Protein AF-A0A429QPZ4-F1 (afdb_monomer_lite)

Foldseek 3Di:
DDDDDPDPDQDDFDKDFPPVVQVVVCVVVVNDRDTDIDGPPQEQAEEEEEEELAPLSVLCPVVSVVVQVVVVVVVRYNYYAYWYWDQDPVRFIWIDRDSDDDPPTHGLCVLQDQSQRYAYEYEDLLADPCLLQLNVLLSQLSNVVRYAYAYANAADLLCLCVHSFRWFKFWWAFDPPPSRAIDTDGPDDDDPPDDDDAHKHFYHYSDPVRVVVVVCRSVVVDDTIDITITGGGHNCGHRHDDDDPPVVDDLVVLLVVLVVDADPLLNVLVVQCVPDDPDPVGSVVCCCPVPVVDDSNSVSSNVSSPNDDDPPDDDDPPPVVVVVVPPDDDDDD

pLDDT: mean 82.79, std 18.35, range [27.78, 98.5]

Structure (mmCIF, N/CA/C/O backbone):
data_AF-A0A429QPZ4-F1
#
_entry.id   AF-A0A429QPZ4-F1
#
loop_
_atom_site.group_PDB
_atom_site.id
_atom_site.type_symbol
_atom_site.label_atom_id
_atom_site.label_alt_id
_atom_site.label_comp_id
_atom_site.label_asym_id
_atom_site.label_entity_id
_atom_site.label_seq_id
_atom_site.pdbx_PDB_ins_code
_atom_site.Cartn_x
_atom_site.Cartn_y
_atom_site.Cartn_z
_atom_site.occupancy
_atom_site.B_iso_or_equiv
_atom_site.auth_seq_id
_atom_site.auth_comp_id
_atom_site.auth_asym_id
_atom_site.auth_atom_id
_atom_site.pdbx_PDB_model_num
ATOM 1 N N . MET A 1 1 ? 15.792 -11.791 43.030 1.00 34.09 1 MET A N 1
ATOM 2 C CA . MET A 1 1 ? 15.875 -10.343 42.735 1.00 34.09 1 MET A CA 1
ATOM 3 C C . MET A 1 1 ? 14.837 -10.007 41.670 1.00 34.09 1 MET A C 1
ATOM 5 O O . MET A 1 1 ? 15.053 -10.287 40.499 1.00 34.09 1 MET A O 1
ATOM 9 N N . SER A 1 2 ? 13.661 -9.545 42.098 1.00 29.16 2 SER A N 1
ATOM 10 C CA . SER A 1 2 ? 12.513 -9.263 41.227 1.00 29.16 2 SER A CA 1
ATOM 11 C C . SER A 1 2 ? 12.617 -7.824 40.719 1.00 29.16 2 SER A C 1
ATOM 13 O O . SER A 1 2 ? 12.544 -6.896 41.520 1.00 29.16 2 SER A O 1
ATOM 15 N N . MET A 1 3 ? 12.847 -7.624 39.417 1.00 28.67 3 MET A N 1
ATOM 16 C CA . MET A 1 3 ? 12.811 -6.289 38.814 1.00 28.67 3 MET A CA 1
ATOM 17 C C . MET A 1 3 ? 11.396 -5.971 38.338 1.00 28.67 3 MET A C 1
ATOM 19 O O . MET A 1 3 ? 10.887 -6.540 37.372 1.00 28.67 3 MET A O 1
ATOM 23 N N . ILE A 1 4 ? 10.785 -5.035 39.058 1.00 33.03 4 ILE A N 1
ATOM 24 C CA . ILE A 1 4 ? 9.514 -4.382 38.765 1.00 33.03 4 ILE A CA 1
ATOM 25 C C . ILE A 1 4 ? 9.639 -3.687 37.402 1.00 33.03 4 ILE A C 1
ATOM 27 O O . ILE A 1 4 ? 10.390 -2.726 37.244 1.00 33.03 4 ILE A O 1
ATOM 31 N N . ARG A 1 5 ? 8.908 -4.179 36.395 1.00 32.62 5 ARG A N 1
ATOM 32 C CA . ARG A 1 5 ? 8.728 -3.464 35.127 1.00 32.62 5 ARG A CA 1
ATOM 33 C C . ARG A 1 5 ? 7.817 -2.271 35.387 1.00 32.62 5 ARG A C 1
ATOM 35 O O . ARG A 1 5 ? 6.634 -2.454 35.664 1.00 32.62 5 ARG A O 1
ATOM 42 N N . GLY A 1 6 ? 8.361 -1.063 35.272 1.00 27.78 6 GLY A N 1
ATOM 43 C CA . GLY A 1 6 ? 7.565 0.156 35.196 1.00 27.78 6 GLY A CA 1
ATOM 44 C C . GLY A 1 6 ? 6.623 0.075 33.996 1.00 27.78 6 GLY A C 1
ATOM 45 O O . GLY A 1 6 ? 7.059 0.116 32.847 1.00 27.78 6 GLY A O 1
ATOM 46 N N . SER A 1 7 ? 5.330 -0.086 34.268 1.00 33.97 7 SER A N 1
ATOM 47 C CA . SER A 1 7 ? 4.271 0.140 33.291 1.00 33.97 7 SER A CA 1
ATOM 48 C C . SER A 1 7 ? 4.339 1.605 32.873 1.00 33.97 7 SER A C 1
ATOM 50 O O . SER A 1 7 ? 4.147 2.482 33.712 1.00 33.97 7 SER A O 1
ATOM 52 N N . ALA A 1 8 ? 4.611 1.883 31.597 1.00 34.59 8 ALA A N 1
ATOM 53 C CA . ALA A 1 8 ? 4.440 3.224 31.051 1.00 34.59 8 ALA A CA 1
ATOM 54 C C . ALA A 1 8 ? 2.973 3.630 31.262 1.00 34.59 8 ALA A C 1
ATOM 56 O O . ALA A 1 8 ? 2.070 3.030 30.678 1.00 34.59 8 ALA A O 1
ATOM 57 N N . ALA A 1 9 ? 2.735 4.576 32.170 1.00 37.19 9 ALA A N 1
ATOM 58 C CA . ALA A 1 9 ? 1.402 5.065 32.478 1.00 37.19 9 ALA A CA 1
ATOM 59 C C . ALA A 1 9 ? 0.766 5.624 31.197 1.00 37.19 9 ALA A C 1
ATOM 61 O O . ALA A 1 9 ? 1.359 6.457 30.510 1.00 37.19 9 ALA A O 1
ATOM 62 N N . ALA A 1 10 ? -0.425 5.132 30.856 1.00 44.78 10 ALA A N 1
ATOM 63 C CA . ALA A 1 10 ? -1.206 5.669 29.754 1.00 44.78 10 ALA A CA 1
ATOM 64 C C . ALA A 1 10 ? -1.447 7.167 29.998 1.00 44.78 10 ALA A C 1
ATOM 66 O O . ALA A 1 10 ? -1.843 7.559 31.096 1.00 44.78 10 ALA A O 1
ATOM 67 N N . ALA A 1 11 ? -1.199 8.005 28.989 1.00 49.16 11 ALA A N 1
ATOM 68 C CA . ALA A 1 11 ? -1.527 9.424 29.074 1.00 49.16 11 ALA A CA 1
ATOM 69 C C . ALA A 1 11 ? -3.026 9.586 29.412 1.00 49.16 11 ALA A C 1
ATOM 71 O O . ALA A 1 11 ? -3.843 8.859 28.835 1.00 49.16 11 ALA A O 1
ATOM 72 N N . PRO A 1 12 ? -3.404 10.503 30.322 1.00 50.41 12 PRO A N 1
ATOM 73 C CA . PRO A 1 12 ? -4.792 10.661 30.740 1.00 50.41 12 PRO A CA 1
ATOM 74 C C . PRO A 1 12 ? -5.682 10.990 29.534 1.00 50.41 12 PRO A C 1
ATOM 76 O O . PRO A 1 12 ? -5.323 11.805 28.680 1.00 50.41 12 PRO A O 1
ATOM 79 N N . ALA A 1 13 ? -6.835 10.322 29.448 1.00 60.03 13 ALA A N 1
ATOM 80 C CA . ALA A 1 13 ? -7.822 10.580 28.404 1.00 60.03 13 ALA A CA 1
ATOM 81 C C . ALA A 1 13 ? -8.275 12.045 28.483 1.00 60.03 13 ALA A C 1
ATOM 83 O O . ALA A 1 13 ? -8.549 12.559 29.570 1.00 60.03 13 ALA A O 1
ATOM 84 N N . ARG A 1 14 ? -8.346 12.730 27.336 1.00 59.53 14 ARG A N 1
ATOM 85 C CA . ARG A 1 14 ? -8.809 14.123 27.293 1.00 59.53 14 ARG A CA 1
ATOM 86 C C . ARG A 1 14 ? -10.277 14.138 27.707 1.00 59.53 14 ARG A C 1
ATOM 88 O O . ARG A 1 14 ? -11.093 13.498 27.059 1.00 59.53 14 ARG A O 1
ATOM 95 N N . MET A 1 15 ? -10.610 14.845 28.778 1.00 73.94 15 MET A N 1
ATOM 96 C CA . MET A 1 15 ? -11.983 14.958 29.261 1.00 73.94 15 MET A CA 1
ATOM 97 C C . MET A 1 15 ? -12.685 16.110 28.530 1.00 73.94 15 MET A C 1
ATOM 99 O O . MET A 1 15 ? -12.157 17.219 28.469 1.00 73.94 15 MET A O 1
ATOM 103 N N . VAL A 1 16 ? -13.854 15.847 27.949 1.00 79.06 16 VAL A N 1
ATOM 104 C CA . VAL A 1 16 ? -14.750 16.852 27.351 1.00 79.06 16 VAL A CA 1
ATOM 105 C C . VAL A 1 16 ? -16.048 16.903 28.136 1.00 79.06 16 VAL A C 1
ATOM 107 O O . VAL A 1 16 ? -16.472 15.900 28.709 1.00 79.06 16 VAL A O 1
ATOM 110 N N . LEU A 1 17 ? -16.671 18.078 28.165 1.00 83.56 17 LEU A N 1
ATOM 111 C CA . LEU A 1 17 ? -17.962 18.270 28.808 1.00 83.56 17 LEU A CA 1
ATOM 112 C C . LEU A 1 17 ? -19.014 17.399 28.102 1.00 83.56 17 LEU A C 1
ATOM 114 O O . LEU A 1 17 ? -19.170 17.443 26.881 1.00 83.56 17 LEU A O 1
ATOM 118 N N . ASP A 1 18 ? -19.705 16.565 28.864 1.00 81.31 18 ASP A N 1
ATOM 119 C CA . ASP A 1 18 ? -20.921 15.899 28.424 1.00 81.31 18 ASP A CA 1
ATOM 120 C C . ASP A 1 18 ? -22.069 16.884 28.627 1.00 81.31 18 ASP A C 1
ATOM 122 O O . ASP A 1 18 ? -22.588 17.017 29.731 1.00 81.31 18 ASP A O 1
ATOM 126 N N . GLU A 1 19 ? -22.406 17.641 27.585 1.00 82.62 19 GLU A N 1
ATOM 127 C CA . GLU A 1 19 ? -23.422 18.698 27.654 1.00 82.62 19 GLU A CA 1
ATOM 128 C C . GLU A 1 19 ? -24.782 18.167 28.123 1.00 82.62 19 GLU A C 1
ATOM 130 O O . GLU A 1 19 ? -25.436 18.812 28.939 1.00 82.62 19 GLU A O 1
ATOM 135 N N . ALA A 1 20 ? -25.176 16.969 27.678 1.00 83.00 20 ALA A N 1
ATOM 136 C CA . ALA A 1 20 ? -26.445 16.357 28.058 1.00 83.00 20 ALA A CA 1
ATOM 137 C C . ALA A 1 20 ? -26.440 15.940 29.536 1.00 83.00 20 ALA A C 1
ATOM 139 O O . ALA A 1 20 ? -27.334 16.328 30.289 1.00 83.00 20 ALA A O 1
ATOM 140 N N . ALA A 1 21 ? -25.401 15.225 29.978 1.00 84.81 21 ALA A N 1
ATOM 141 C CA . ALA A 1 21 ? -25.288 14.824 31.380 1.00 84.81 21 ALA A CA 1
ATOM 142 C C . ALA A 1 21 ? -25.065 16.027 32.317 1.00 84.81 21 ALA A C 1
ATOM 144 O O . ALA A 1 21 ? -25.547 16.026 33.447 1.00 84.81 21 ALA A O 1
ATOM 145 N N . THR A 1 22 ? -24.380 17.071 31.841 1.00 85.25 22 THR A N 1
ATOM 146 C CA . THR A 1 22 ? -24.198 18.353 32.540 1.00 85.25 22 THR A CA 1
ATOM 147 C C . THR A 1 22 ? -25.527 19.075 32.708 1.00 85.25 22 THR A C 1
ATOM 149 O O . THR A 1 22 ? -25.839 19.518 33.812 1.00 85.25 22 THR A O 1
ATOM 152 N N . ALA A 1 23 ? -26.335 19.167 31.647 1.00 86.06 23 ALA A N 1
ATOM 153 C CA . ALA A 1 23 ? -27.663 19.769 31.711 1.00 86.06 23 ALA A CA 1
ATOM 154 C C . ALA A 1 23 ? -28.562 19.018 32.705 1.00 86.06 23 ALA A C 1
ATOM 156 O O . ALA A 1 23 ? -29.203 19.636 33.552 1.00 86.06 23 ALA A O 1
ATOM 157 N N . GLU A 1 24 ? -28.543 17.686 32.671 1.00 87.12 24 GLU A N 1
ATOM 158 C CA . GLU A 1 24 ? -29.362 16.848 33.548 1.00 87.12 24 GLU A CA 1
ATOM 159 C C . GLU A 1 24 ? -28.893 16.855 35.015 1.00 87.12 24 GLU A C 1
ATOM 161 O O . GLU A 1 24 ? -29.710 16.821 35.939 1.00 87.12 24 GLU A O 1
ATOM 166 N N . ALA A 1 25 ? -27.582 16.912 35.264 1.00 86.00 25 ALA A N 1
ATOM 167 C CA . ALA A 1 25 ? -27.035 17.075 36.610 1.00 86.00 25 ALA A CA 1
ATOM 168 C C . ALA A 1 25 ? -27.346 18.470 37.175 1.00 86.00 25 ALA A C 1
ATOM 170 O O . ALA A 1 25 ? -27.750 18.587 38.331 1.00 86.00 25 ALA A O 1
ATOM 171 N N . SER A 1 26 ? -27.231 19.509 36.346 1.00 87.69 26 SER A N 1
ATOM 172 C CA . SER A 1 26 ? -27.509 20.894 36.747 1.00 87.69 26 SER A CA 1
ATOM 173 C C . SER A 1 26 ? -29.000 21.132 37.013 1.00 87.69 26 SER A C 1
ATOM 175 O O . SER A 1 26 ? -29.359 21.800 37.981 1.00 87.69 26 SER A O 1
ATOM 177 N N . ALA A 1 27 ? -29.883 20.525 36.210 1.00 85.81 27 ALA A N 1
ATOM 178 C CA . ALA A 1 27 ? -31.331 20.578 36.419 1.00 85.81 27 ALA A CA 1
ATOM 179 C C . ALA A 1 27 ? -31.750 19.929 37.749 1.00 85.81 27 ALA A C 1
ATOM 181 O O . ALA A 1 27 ? -32.608 20.454 38.456 1.00 85.81 27 ALA A O 1
ATOM 182 N N . ARG A 1 28 ? -31.109 18.815 38.129 1.00 87.50 28 ARG A N 1
ATOM 183 C CA . ARG A 1 28 ? -31.354 18.136 39.414 1.00 87.50 28 ARG A CA 1
ATOM 184 C C . ARG A 1 28 ? -30.781 18.881 40.617 1.00 87.50 28 ARG A C 1
ATOM 186 O O . ARG A 1 28 ? -31.259 18.686 41.729 1.00 87.50 28 ARG A O 1
ATOM 193 N N . ALA A 1 29 ? -29.790 19.737 40.403 1.00 83.31 29 ALA A N 1
ATOM 194 C CA . ALA A 1 29 ? -29.119 20.494 41.453 1.00 83.31 29 ALA A CA 1
ATOM 195 C C . ALA A 1 29 ? -29.735 21.882 41.704 1.00 83.31 29 ALA A C 1
ATOM 197 O O . ALA A 1 29 ? -29.045 22.775 42.193 1.00 83.31 29 ALA A O 1
ATOM 198 N N . LEU A 1 30 ? -31.021 22.069 41.368 1.00 81.56 30 LEU A N 1
ATOM 199 C CA . LEU A 1 30 ? -31.804 23.275 41.679 1.00 81.56 30 LEU A CA 1
ATOM 200 C C . LEU A 1 30 ? -31.132 24.585 41.209 1.00 81.56 30 LEU A C 1
ATOM 202 O O . LEU A 1 30 ? -31.203 25.606 41.886 1.00 81.56 30 LEU A O 1
ATOM 206 N N . GLY A 1 31 ? -30.481 24.557 40.039 1.00 73.88 31 GLY A N 1
ATOM 207 C CA . GLY A 1 31 ? -29.878 25.740 39.409 1.00 73.88 31 GLY A CA 1
ATOM 208 C C . GLY A 1 31 ? -28.362 25.887 39.582 1.00 73.88 31 GLY A C 1
ATOM 209 O O . GLY A 1 31 ? -27.788 26.840 39.059 1.00 73.88 31 GLY A O 1
ATOM 210 N N . LEU A 1 32 ? -27.687 24.949 40.256 1.00 83.81 32 LEU A N 1
ATOM 211 C CA . LEU A 1 32 ? -26.222 24.892 40.284 1.00 83.81 32 LEU A CA 1
ATOM 212 C C . LEU A 1 32 ? -25.680 24.236 39.004 1.00 83.81 32 LEU A C 1
ATOM 214 O O . LEU A 1 32 ? -26.087 23.133 38.647 1.00 83.81 32 LEU A O 1
ATOM 218 N N . ALA A 1 33 ? -24.734 24.892 38.325 1.00 83.62 33 ALA A N 1
ATOM 219 C CA . ALA A 1 33 ? -24.073 24.333 37.146 1.00 83.62 33 ALA A CA 1
ATOM 220 C C . ALA A 1 33 ? -23.080 23.232 37.558 1.00 83.62 33 ALA A C 1
ATOM 222 O O . ALA A 1 33 ? -22.012 23.523 38.100 1.00 83.62 33 ALA A O 1
ATOM 223 N N . ILE A 1 34 ? -23.427 21.968 37.294 1.00 87.25 34 ILE A N 1
ATOM 224 C CA . ILE A 1 34 ? -22.587 20.802 37.596 1.00 87.25 34 ILE A CA 1
ATOM 225 C C . ILE A 1 34 ? -22.014 20.241 36.291 1.00 87.25 34 ILE A C 1
ATOM 227 O O . ILE A 1 34 ? -22.705 19.493 35.595 1.00 87.25 34 ILE A O 1
ATOM 231 N N . PRO A 1 35 ? -20.755 20.567 35.946 1.00 82.06 35 PRO A N 1
ATOM 232 C CA . PRO A 1 35 ? -20.126 20.042 34.747 1.00 82.06 35 PRO A CA 1
ATOM 233 C C . PRO A 1 35 ? -19.836 18.546 34.903 1.00 82.06 35 PRO A C 1
ATOM 235 O O . PRO A 1 35 ? -19.070 18.126 35.772 1.00 82.06 35 PRO A O 1
ATOM 238 N N . VAL A 1 36 ? -20.429 17.738 34.029 1.00 88.81 36 VAL A N 1
ATOM 239 C CA . VAL A 1 36 ? -20.145 16.307 33.911 1.00 88.81 36 VAL A CA 1
ATOM 240 C C . VAL A 1 36 ? -19.189 16.117 32.747 1.00 88.81 36 VAL A C 1
ATOM 242 O O . VAL A 1 36 ? -19.477 16.519 31.623 1.00 88.81 36 VAL A O 1
ATOM 245 N N . PHE A 1 37 ? -18.040 15.501 33.000 1.00 82.19 37 PHE A N 1
ATOM 246 C CA . PHE A 1 37 ? -17.040 15.249 31.971 1.00 82.19 37 PHE A CA 1
ATOM 247 C C . PHE A 1 37 ? -17.036 13.783 31.548 1.00 82.19 37 PHE A C 1
ATOM 249 O O . PHE A 1 37 ? -17.133 12.877 32.376 1.00 82.19 37 PHE A O 1
ATOM 256 N N . ARG A 1 38 ? -16.824 13.548 30.255 1.00 72.38 38 ARG A N 1
ATOM 257 C CA . ARG A 1 38 ? -16.605 12.222 29.677 1.00 72.38 38 ARG A CA 1
ATOM 258 C C . ARG A 1 38 ? -15.290 12.189 28.895 1.00 72.38 38 ARG A C 1
ATOM 260 O O . ARG A 1 38 ? -14.884 13.212 28.344 1.00 72.38 38 ARG A O 1
ATOM 267 N N . PRO A 1 39 ? -14.625 11.029 28.790 1.00 62.00 39 PRO A N 1
ATOM 268 C CA . PRO A 1 39 ? -13.455 10.897 27.932 1.00 62.00 39 PRO A CA 1
ATOM 269 C C . PRO A 1 39 ? -13.831 11.174 26.467 1.00 62.00 39 PRO A C 1
ATOM 271 O O . PRO A 1 39 ? -14.775 10.580 25.934 1.00 62.00 39 PRO A O 1
ATOM 274 N N . ASP A 1 40 ? -13.085 12.064 25.813 1.00 63.88 40 ASP A N 1
ATOM 275 C CA . ASP A 1 40 ? -13.231 12.419 24.403 1.00 63.88 40 ASP A CA 1
ATOM 276 C C . ASP A 1 40 ? -12.754 11.267 23.521 1.00 63.88 40 ASP A C 1
ATOM 278 O O . ASP A 1 40 ? -11.645 11.248 22.992 1.00 63.88 40 ASP A O 1
ATOM 282 N N . ARG A 1 41 ? -13.617 10.269 23.349 1.00 54.28 41 ARG A N 1
ATOM 283 C CA . ARG A 1 41 ? -13.342 9.127 22.473 1.00 54.28 41 ARG A CA 1
ATOM 284 C C . ARG A 1 41 ? -13.349 9.496 20.985 1.00 54.28 41 ARG A C 1
ATOM 286 O O . ARG A 1 41 ? -13.004 8.644 20.170 1.00 54.28 41 ARG A O 1
ATOM 293 N N . ARG A 1 42 ? -13.772 10.711 20.602 1.00 51.06 42 ARG A N 1
ATOM 294 C CA . ARG A 1 42 ? -14.061 11.044 19.196 1.00 51.06 42 ARG A CA 1
ATOM 295 C C . ARG A 1 42 ? -12.829 11.462 18.393 1.00 51.06 42 ARG A C 1
ATOM 297 O O . ARG A 1 42 ? -12.881 11.358 17.173 1.00 51.06 42 ARG A O 1
ATOM 304 N N . ARG A 1 43 ? -11.735 11.904 19.032 1.00 61.03 43 ARG A N 1
ATOM 305 C CA . ARG A 1 43 ? -10.524 12.410 18.343 1.00 61.03 43 ARG A CA 1
ATOM 306 C C . ARG A 1 43 ? -9.219 11.976 19.002 1.00 61.03 43 ARG A C 1
ATOM 308 O O . ARG A 1 43 ? -8.277 12.755 19.137 1.00 61.03 43 ARG A O 1
ATOM 315 N N . GLU A 1 44 ? -9.148 10.725 19.444 1.00 69.06 44 GLU A N 1
ATOM 316 C CA . GLU A 1 44 ? -7.906 10.222 20.034 1.00 69.06 44 GLU A CA 1
ATOM 317 C C . GLU A 1 44 ? -6.917 9.655 19.017 1.00 69.06 44 GLU A C 1
ATOM 319 O O . GLU A 1 44 ? -5.718 9.588 19.310 1.00 69.06 44 GLU A O 1
ATOM 324 N N . ALA A 1 45 ? -7.416 9.243 17.850 1.00 83.12 45 ALA A N 1
ATOM 325 C CA . ALA A 1 45 ? -6.627 8.504 16.887 1.00 83.12 45 ALA A CA 1
ATOM 326 C C . ALA A 1 45 ? -5.776 9.427 16.004 1.00 83.12 45 ALA A C 1
ATOM 328 O O . ALA A 1 45 ? -6.281 10.411 15.466 1.00 83.12 45 ALA A O 1
ATOM 329 N N . THR A 1 46 ? -4.503 9.096 15.819 1.00 91.56 46 THR A N 1
ATOM 330 C CA . THR A 1 46 ? -3.635 9.704 14.799 1.00 91.56 46 THR A CA 1
ATOM 331 C C . THR A 1 46 ? -3.618 8.808 13.562 1.00 91.56 46 THR A C 1
ATOM 333 O O . THR A 1 46 ? -3.364 7.609 13.673 1.00 91.56 46 THR A O 1
ATOM 336 N N . MET A 1 47 ? -3.866 9.374 12.382 1.00 93.88 47 MET A N 1
ATOM 337 C CA . MET A 1 47 ? -3.673 8.677 11.108 1.00 93.88 47 MET A CA 1
ATOM 338 C C . MET A 1 47 ? -2.208 8.804 10.689 1.00 93.88 47 MET A C 1
ATOM 340 O O . MET A 1 47 ? -1.673 9.908 10.645 1.00 93.88 47 MET A O 1
ATOM 344 N N . ARG A 1 48 ? -1.561 7.687 10.355 1.00 95.88 48 ARG A N 1
ATOM 345 C CA . ARG A 1 48 ? -0.213 7.654 9.779 1.00 95.88 48 ARG A CA 1
ATOM 346 C C . ARG A 1 48 ? -0.286 7.109 8.365 1.00 95.88 48 ARG A C 1
ATOM 348 O O . ARG A 1 48 ? -0.502 5.913 8.178 1.00 95.88 48 ARG A O 1
ATOM 355 N N . LEU A 1 49 ? -0.083 7.981 7.389 1.00 97.31 49 LEU A N 1
ATOM 356 C CA . LEU A 1 49 ? 0.090 7.615 5.992 1.00 97.31 49 LEU A CA 1
ATOM 357 C C . LEU A 1 49 ? 1.578 7.361 5.753 1.00 97.31 49 LEU A C 1
ATOM 359 O O . LEU A 1 49 ? 2.395 8.261 5.915 1.00 97.31 49 LEU A O 1
ATOM 363 N N . VAL A 1 50 ? 1.938 6.128 5.408 1.00 97.75 50 VAL A N 1
ATOM 364 C CA . VAL A 1 50 ? 3.331 5.723 5.189 1.00 97.75 50 VAL A CA 1
ATOM 365 C C . VAL A 1 50 ? 3.496 5.281 3.743 1.00 97.75 50 VAL A C 1
ATOM 367 O O . VAL A 1 50 ? 3.072 4.188 3.375 1.00 97.75 50 VAL A O 1
ATOM 370 N N . MET A 1 51 ? 4.104 6.112 2.907 1.00 97.56 51 MET A N 1
ATOM 371 C CA . MET A 1 51 ? 4.332 5.792 1.502 1.00 97.56 51 MET A CA 1
ATOM 372 C C . MET A 1 51 ? 5.659 5.067 1.309 1.00 97.56 51 MET A C 1
ATOM 374 O O . MET A 1 51 ? 6.696 5.512 1.783 1.00 97.56 51 MET A O 1
ATOM 378 N N . ASP A 1 52 ? 5.650 3.960 0.579 1.00 96.19 52 ASP A N 1
ATOM 379 C CA . ASP A 1 52 ? 6.876 3.303 0.130 1.00 96.19 52 ASP A CA 1
ATOM 380 C C . ASP A 1 52 ? 7.706 4.255 -0.758 1.00 96.19 52 ASP A C 1
ATOM 382 O O . ASP A 1 52 ? 7.194 4.842 -1.708 1.00 96.19 52 ASP A O 1
ATOM 386 N N . GLY A 1 53 ? 8.984 4.435 -0.420 1.00 93.25 53 GLY A N 1
ATOM 387 C CA . GLY A 1 53 ? 9.937 5.311 -1.108 1.00 93.25 53 GLY A CA 1
ATOM 388 C C . GLY A 1 53 ? 10.623 4.676 -2.323 1.00 93.25 53 GLY A C 1
ATOM 389 O O . GLY A 1 53 ? 11.617 5.203 -2.827 1.00 93.25 53 GLY A O 1
ATOM 390 N N . SER A 1 54 ? 10.160 3.516 -2.794 1.00 89.81 54 SER A N 1
ATOM 391 C CA . SER A 1 54 ? 10.722 2.868 -3.978 1.00 89.81 54 SER A CA 1
ATOM 392 C C . SER A 1 54 ? 10.438 3.661 -5.269 1.00 89.81 54 SER A C 1
ATOM 394 O O . SER A 1 54 ? 9.442 4.376 -5.368 1.00 89.81 54 SER A O 1
ATOM 396 N N . PRO A 1 55 ? 11.290 3.562 -6.312 1.00 86.00 55 PRO A N 1
ATOM 397 C CA . PRO A 1 55 ? 11.149 4.399 -7.509 1.00 86.00 55 PRO A CA 1
ATOM 398 C C . PRO A 1 55 ? 9.823 4.239 -8.263 1.00 86.00 55 PRO A C 1
ATOM 400 O O . PRO A 1 55 ? 9.355 5.192 -8.883 1.00 86.00 55 PRO A O 1
ATOM 403 N N . SER A 1 56 ? 9.213 3.052 -8.223 1.00 87.62 56 SER A N 1
ATOM 404 C CA . SER A 1 56 ? 7.896 2.806 -8.818 1.00 87.62 56 SER A CA 1
ATOM 405 C C . SER A 1 56 ? 6.784 3.564 -8.101 1.00 87.62 56 SER A C 1
ATOM 407 O O . SER A 1 56 ? 5.748 3.819 -8.706 1.00 87.62 56 SER A O 1
ATOM 409 N N . MET A 1 57 ? 7.011 3.995 -6.859 1.00 93.44 57 MET A N 1
ATOM 410 C CA . MET A 1 57 ? 6.026 4.731 -6.082 1.00 93.44 57 MET A CA 1
ATOM 411 C C . MET A 1 57 ? 5.900 6.195 -6.478 1.00 93.44 57 MET A C 1
ATOM 413 O O . MET A 1 57 ? 4.879 6.819 -6.210 1.00 93.44 57 MET A O 1
ATOM 417 N N . ALA A 1 58 ? 6.879 6.735 -7.201 1.00 90.12 58 ALA A N 1
ATOM 418 C CA . ALA A 1 58 ? 6.872 8.132 -7.604 1.00 90.12 58 ALA A CA 1
ATOM 419 C C . ALA A 1 58 ? 5.666 8.507 -8.488 1.00 90.12 58 ALA A C 1
ATOM 421 O O . ALA A 1 58 ? 5.254 9.664 -8.461 1.00 90.12 58 ALA A O 1
ATOM 422 N N . VAL A 1 59 ? 5.061 7.557 -9.225 1.00 91.94 59 VAL A N 1
ATOM 423 C CA . VAL A 1 59 ? 3.837 7.813 -10.015 1.00 91.94 59 VAL A CA 1
ATOM 424 C C . VAL A 1 59 ? 2.597 8.060 -9.148 1.00 91.94 59 VAL A C 1
ATOM 426 O O . VAL A 1 59 ? 1.653 8.660 -9.649 1.00 91.94 59 VAL A O 1
ATOM 429 N N . TRP A 1 60 ? 2.620 7.663 -7.870 1.00 94.75 60 TRP A N 1
ATOM 430 C CA . TRP A 1 60 ? 1.473 7.659 -6.951 1.00 94.75 60 TRP A CA 1
ATOM 431 C C . TRP A 1 60 ? 1.476 8.801 -5.922 1.00 94.75 60 TRP A C 1
ATOM 433 O O . TRP A 1 60 ? 0.689 8.757 -4.981 1.00 94.75 60 TRP A O 1
ATOM 443 N N . LEU A 1 61 ? 2.358 9.797 -6.067 1.00 92.44 61 LEU A N 1
ATOM 444 C CA . LEU A 1 61 ? 2.448 10.930 -5.132 1.00 92.44 61 LEU A CA 1
ATOM 445 C C . LEU A 1 61 ? 1.129 11.715 -5.058 1.00 92.44 61 LEU A C 1
ATOM 447 O O . LEU A 1 61 ? 0.610 11.910 -3.966 1.00 92.44 61 LEU A O 1
ATOM 451 N N . ASP A 1 62 ? 0.531 12.032 -6.208 1.00 93.00 62 ASP A N 1
ATOM 452 C CA . ASP A 1 62 ? -0.751 12.747 -6.279 1.00 93.00 62 ASP A CA 1
ATOM 453 C C . ASP A 1 62 ? -1.865 11.986 -5.520 1.00 93.00 62 ASP A C 1
ATOM 455 O O . ASP A 1 62 ? -2.654 12.576 -4.788 1.00 93.00 62 ASP A O 1
ATOM 459 N N . MET A 1 63 ? -1.875 10.648 -5.599 1.00 95.06 63 MET A N 1
ATOM 460 C CA . MET A 1 63 ? -2.836 9.805 -4.873 1.00 95.06 63 MET A CA 1
ATOM 461 C C . MET A 1 63 ? -2.605 9.814 -3.354 1.00 95.06 63 MET A C 1
ATOM 463 O O . MET A 1 63 ? -3.569 9.786 -2.588 1.00 95.06 63 MET A O 1
ATOM 467 N N . LEU A 1 64 ? -1.348 9.873 -2.896 1.00 95.81 64 LEU A N 1
ATOM 468 C CA . LEU A 1 64 ? -1.048 10.048 -1.472 1.00 95.81 64 LEU A CA 1
ATOM 469 C C . LEU A 1 64 ? -1.598 11.387 -0.963 1.00 95.81 64 LEU A C 1
ATOM 471 O O . LEU A 1 64 ? -2.212 11.418 0.106 1.00 95.81 64 LEU A O 1
ATOM 475 N N . ASP A 1 65 ? -1.398 12.467 -1.720 1.00 95.56 65 ASP A N 1
ATOM 476 C CA . ASP A 1 65 ? -1.885 13.800 -1.357 1.00 95.56 65 ASP A CA 1
ATOM 477 C C . ASP A 1 65 ? -3.420 13.845 -1.316 1.00 95.56 65 ASP A C 1
ATOM 479 O O . ASP A 1 65 ? -4.007 14.398 -0.381 1.00 95.56 65 ASP A O 1
ATOM 483 N N . GLU A 1 66 ? -4.091 13.181 -2.259 1.00 95.50 66 GLU A N 1
ATOM 484 C CA . GLU A 1 66 ? -5.546 13.014 -2.235 1.00 95.50 66 GLU A CA 1
ATOM 485 C C . GLU A 1 66 ? -6.023 12.224 -1.007 1.00 95.50 66 GLU A C 1
ATOM 487 O O . GLU A 1 66 ? -6.959 12.652 -0.323 1.00 95.50 66 GLU A O 1
ATOM 492 N N . LEU A 1 67 ? -5.373 11.099 -0.680 1.00 95.12 67 LEU A N 1
ATOM 493 C CA . LEU A 1 67 ? -5.692 10.316 0.519 1.00 95.12 67 LEU A CA 1
ATOM 494 C C . LEU A 1 67 ? -5.499 11.134 1.796 1.00 95.12 67 LEU A C 1
ATOM 496 O O . LEU A 1 67 ? -6.343 11.072 2.696 1.00 95.12 67 LEU A O 1
ATOM 500 N N . ARG A 1 68 ? -4.421 11.919 1.867 1.00 95.88 68 ARG A N 1
ATOM 501 C CA . ARG A 1 68 ? -4.161 12.845 2.969 1.00 95.88 68 ARG A CA 1
ATOM 502 C C . ARG A 1 68 ? -5.289 13.862 3.101 1.00 95.88 68 ARG A C 1
ATOM 504 O O . ARG A 1 68 ? -5.886 13.950 4.174 1.00 95.88 68 ARG A O 1
ATOM 511 N N . ALA A 1 69 ? -5.639 14.548 2.015 1.00 95.50 69 ALA A N 1
ATOM 512 C CA . ALA A 1 69 ? -6.707 15.543 2.006 1.00 95.50 69 ALA A CA 1
ATOM 513 C C . ALA A 1 69 ? -8.067 14.936 2.392 1.00 95.50 69 ALA A C 1
ATOM 515 O O . ALA A 1 69 ? -8.863 15.562 3.092 1.00 95.50 69 ALA A O 1
ATOM 516 N N . VAL A 1 70 ? -8.359 13.701 1.967 1.00 93.56 70 VAL A N 1
ATOM 517 C CA . VAL A 1 70 ? -9.556 12.971 2.411 1.00 93.56 70 VAL A CA 1
ATOM 518 C C . VAL A 1 70 ? -9.508 12.708 3.918 1.00 93.56 70 VAL A C 1
ATOM 520 O O . VAL A 1 70 ? -10.483 13.008 4.604 1.00 93.56 70 VAL A O 1
ATOM 523 N N . CYS A 1 71 ? -8.395 12.202 4.453 1.00 92.00 71 CYS A N 1
ATOM 524 C CA . CYS A 1 71 ? -8.259 11.925 5.887 1.00 92.00 71 CYS A CA 1
ATOM 525 C C . CYS A 1 71 ? -8.394 13.187 6.750 1.00 92.00 71 CYS A C 1
ATOM 527 O O . CYS A 1 71 ? -9.053 13.143 7.789 1.00 92.00 71 CYS A O 1
ATOM 529 N N . GLU A 1 72 ? -7.816 14.306 6.310 1.00 93.06 72 GLU A N 1
ATOM 530 C CA . GLU A 1 72 ? -7.928 15.604 6.985 1.00 93.06 72 GLU A CA 1
ATOM 531 C C . GLU A 1 72 ? -9.379 16.114 6.963 1.00 93.06 72 GLU A C 1
ATOM 533 O O . GLU A 1 72 ? -9.924 16.478 8.007 1.00 93.06 72 GLU A O 1
ATOM 538 N N . ARG A 1 73 ? -10.057 16.047 5.805 1.00 91.44 73 ARG A N 1
ATOM 539 C CA . ARG A 1 73 ? -11.461 16.481 5.661 1.00 91.44 73 ARG A CA 1
ATOM 540 C C . ARG A 1 73 ? -12.459 15.637 6.450 1.00 91.44 73 ARG A C 1
ATOM 542 O O . ARG A 1 73 ? -13.500 16.156 6.840 1.00 91.44 73 ARG A O 1
ATOM 549 N N . LEU A 1 74 ? -12.164 14.360 6.707 1.00 86.38 74 LEU A N 1
ATOM 550 C CA . LEU A 1 74 ? -13.026 13.504 7.531 1.00 86.38 74 LEU A CA 1
ATOM 551 C C . LEU A 1 74 ? -13.125 13.990 8.987 1.00 86.38 74 LEU A C 1
ATOM 553 O O . LEU A 1 74 ? -14.089 13.645 9.667 1.00 86.38 74 LEU A O 1
ATOM 557 N N . GLY A 1 75 ? -12.133 14.738 9.495 1.00 81.50 75 GLY A N 1
ATOM 558 C CA . GLY A 1 75 ? -12.136 15.277 10.863 1.00 81.50 75 GLY A CA 1
ATOM 559 C C . GLY A 1 75 ? -12.191 14.220 11.978 1.00 81.50 75 GLY A C 1
ATOM 560 O O . GLY A 1 75 ? -12.470 14.550 13.134 1.00 81.50 75 GLY A O 1
ATOM 561 N N . ALA A 1 76 ? -11.953 12.950 11.630 1.00 83.94 76 ALA A N 1
ATOM 562 C CA . ALA A 1 76 ? -12.031 11.792 12.522 1.00 83.94 76 ALA A CA 1
ATOM 563 C C . ALA A 1 76 ? -10.732 11.550 13.312 1.00 83.94 76 ALA A C 1
ATOM 565 O O . ALA A 1 76 ? -10.726 10.802 14.289 1.00 83.94 76 ALA A O 1
ATOM 566 N N . PHE A 1 77 ? -9.631 12.172 12.890 1.00 88.81 77 PHE A N 1
ATOM 567 C CA . PHE A 1 77 ? -8.306 11.999 13.477 1.00 88.81 77 PHE A CA 1
ATOM 568 C C . PHE A 1 77 ? -7.870 13.272 14.199 1.00 88.81 77 PHE A C 1
ATOM 570 O O . PHE A 1 77 ? -8.203 14.378 13.775 1.00 88.81 77 PHE A O 1
ATOM 577 N N . ARG A 1 78 ? -7.101 13.118 15.284 1.00 88.25 78 ARG A N 1
ATOM 578 C CA . ARG A 1 78 ? -6.430 14.247 15.949 1.00 88.25 78 ARG A CA 1
ATOM 579 C C . ARG A 1 78 ? -5.453 14.931 14.998 1.00 88.25 78 ARG A C 1
ATOM 581 O O . ARG A 1 78 ? -5.317 16.146 15.024 1.00 88.25 78 ARG A O 1
ATOM 588 N N . ASP A 1 79 ? -4.738 14.105 14.245 1.00 91.50 79 ASP A N 1
ATOM 589 C CA . ASP A 1 79 ? -3.620 14.488 13.400 1.00 91.50 79 ASP A CA 1
ATOM 590 C C . ASP A 1 79 ? -3.471 13.470 12.258 1.00 91.50 79 ASP A C 1
ATOM 592 O O . ASP A 1 79 ? -3.778 12.282 12.439 1.00 91.50 79 ASP A O 1
ATOM 596 N N . VAL A 1 80 ? -3.003 13.941 11.101 1.00 94.88 80 VAL A N 1
ATOM 597 C CA . VAL A 1 80 ? -2.718 13.137 9.907 1.00 94.88 80 VAL A CA 1
ATOM 598 C C . VAL A 1 80 ? -1.249 13.334 9.552 1.00 94.88 80 VAL A C 1
ATOM 600 O O . VAL A 1 80 ? -0.842 14.376 9.048 1.00 94.88 80 VAL A O 1
ATOM 603 N N . GLN A 1 81 ? -0.448 12.310 9.818 1.00 95.19 81 GLN A N 1
ATOM 604 C CA . GLN A 1 81 ? 0.997 12.342 9.633 1.00 95.19 81 GLN A CA 1
ATOM 605 C C . GLN A 1 81 ? 1.379 11.598 8.363 1.00 95.19 81 GLN A C 1
ATOM 607 O O . GLN A 1 81 ? 0.961 10.455 8.170 1.00 95.19 81 GLN A O 1
ATOM 612 N N . VAL A 1 82 ? 2.210 12.222 7.533 1.00 96.69 82 VAL A N 1
ATOM 613 C CA . VAL A 1 82 ? 2.744 11.615 6.313 1.00 96.69 82 VAL A CA 1
ATOM 614 C C . VAL A 1 82 ? 4.212 11.273 6.512 1.00 96.69 82 VAL A C 1
ATOM 616 O O . VAL A 1 82 ? 5.000 12.114 6.934 1.00 96.69 82 VAL A O 1
ATOM 619 N N . HIS A 1 83 ? 4.563 10.034 6.188 1.00 96.56 83 HIS A N 1
ATOM 620 C CA . HIS A 1 83 ? 5.916 9.496 6.251 1.00 96.56 83 HIS A CA 1
ATOM 621 C C . HIS A 1 83 ? 6.245 8.776 4.946 1.00 96.56 83 HIS A C 1
ATOM 623 O O . HIS A 1 83 ? 5.367 8.203 4.302 1.00 96.56 83 HIS A O 1
ATOM 629 N N . HIS A 1 84 ? 7.522 8.727 4.595 1.00 96.50 84 HIS A N 1
ATOM 630 C CA . HIS A 1 84 ? 8.045 7.921 3.500 1.00 96.50 84 HIS A CA 1
ATOM 631 C C . HIS A 1 84 ? 8.973 6.836 4.043 1.00 96.50 84 HIS A C 1
ATOM 633 O O . HIS A 1 84 ? 9.870 7.125 4.833 1.00 96.50 84 HIS A O 1
ATOM 639 N N . LEU A 1 85 ? 8.755 5.592 3.621 1.00 96.62 85 LEU A N 1
ATOM 640 C CA . LEU A 1 85 ? 9.517 4.418 4.026 1.00 96.62 85 LEU A CA 1
ATOM 641 C C . LEU A 1 85 ? 10.658 4.154 3.038 1.00 96.62 85 LEU A C 1
ATOM 643 O O . LEU A 1 85 ? 10.432 3.781 1.887 1.00 96.62 85 LEU A O 1
ATOM 647 N N . HIS A 1 86 ? 11.886 4.281 3.519 1.00 95.00 86 HIS A N 1
ATOM 648 C CA . HIS A 1 86 ? 13.121 4.162 2.755 1.00 95.00 86 HIS A CA 1
ATOM 649 C C . HIS A 1 86 ? 13.917 2.928 3.157 1.00 95.00 86 HIS A C 1
ATOM 651 O O . HIS A 1 86 ? 13.893 2.491 4.308 1.00 95.00 86 HIS A O 1
ATOM 657 N N . ARG A 1 87 ? 14.682 2.394 2.203 1.00 93.50 87 ARG A N 1
ATOM 658 C CA . ARG A 1 87 ? 15.737 1.413 2.474 1.00 93.50 87 ARG A CA 1
ATOM 659 C C . ARG A 1 87 ? 17.064 2.139 2.646 1.00 93.50 87 ARG A C 1
ATOM 661 O O . ARG A 1 87 ? 17.544 2.738 1.682 1.00 93.50 87 ARG A O 1
ATOM 668 N N . LEU A 1 88 ? 17.676 2.041 3.821 1.00 90.50 88 LEU A N 1
ATOM 669 C CA . LEU A 1 88 ? 19.032 2.540 4.043 1.00 90.50 88 LEU A CA 1
ATOM 670 C C . LEU A 1 88 ? 20.087 1.637 3.365 1.00 90.50 88 LEU A C 1
ATOM 672 O O . LEU A 1 88 ? 19.774 0.513 2.950 1.00 90.50 88 LEU A O 1
ATOM 676 N N . PRO A 1 89 ? 21.342 2.101 3.194 1.00 88.31 89 PRO A N 1
ATOM 677 C CA . PRO A 1 89 ? 22.399 1.308 2.560 1.00 88.31 89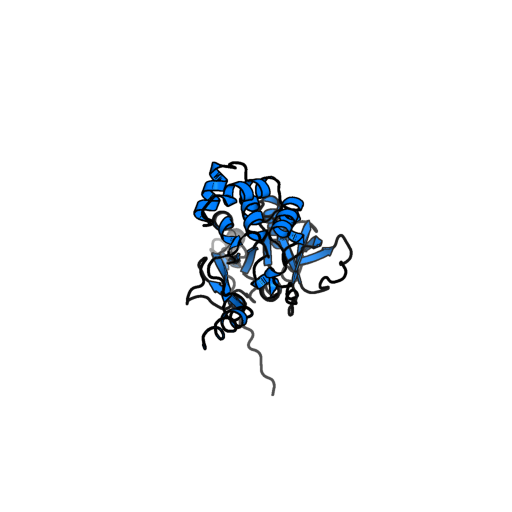 PRO A CA 1
ATOM 678 C C . PRO A 1 89 ? 22.647 -0.051 3.229 1.00 88.31 89 PRO A C 1
ATOM 680 O O . PRO A 1 89 ? 22.881 -1.038 2.532 1.00 88.31 89 PRO A O 1
ATOM 683 N N . ASP A 1 90 ? 22.514 -0.111 4.554 1.00 87.56 90 ASP A N 1
ATOM 684 C CA . ASP A 1 90 ? 22.621 -1.327 5.372 1.00 87.56 90 ASP A CA 1
ATOM 685 C C . ASP A 1 90 ? 21.402 -2.268 5.253 1.00 87.56 90 ASP A C 1
ATOM 687 O O . ASP A 1 90 ? 21.403 -3.361 5.812 1.00 87.56 90 ASP A O 1
ATOM 691 N N . GLY A 1 91 ? 20.375 -1.871 4.493 1.00 86.94 91 GLY A N 1
ATOM 692 C CA . GLY A 1 91 ? 19.136 -2.622 4.292 1.00 86.94 91 GLY A CA 1
ATOM 693 C C . GLY A 1 91 ? 18.052 -2.339 5.327 1.00 86.94 91 GLY A C 1
ATOM 694 O O . GLY A 1 91 ? 16.928 -2.808 5.156 1.00 86.94 91 GLY A O 1
ATOM 695 N N . THR A 1 92 ? 18.341 -1.544 6.356 1.00 91.06 92 THR A N 1
ATOM 696 C CA . THR A 1 92 ? 17.363 -1.261 7.404 1.00 91.06 92 THR A CA 1
ATOM 697 C C . THR A 1 92 ? 16.242 -0.341 6.898 1.00 91.06 92 THR A C 1
ATOM 699 O O . THR A 1 92 ? 16.476 0.547 6.064 1.00 91.06 92 THR A O 1
ATOM 702 N N . PRO A 1 93 ? 14.995 -0.550 7.361 1.00 94.94 93 PRO A N 1
ATOM 703 C CA . PRO A 1 93 ? 13.888 0.331 7.030 1.00 94.94 93 PRO A CA 1
ATOM 704 C C . PRO A 1 93 ? 13.945 1.616 7.866 1.00 94.94 93 PRO A C 1
ATOM 706 O O . PRO A 1 93 ? 13.936 1.576 9.101 1.00 94.94 93 PRO A O 1
ATOM 709 N N . ALA A 1 94 ? 13.921 2.759 7.188 1.00 95.12 94 ALA A N 1
ATOM 710 C CA . ALA A 1 94 ? 13.863 4.077 7.807 1.00 95.12 94 ALA A CA 1
ATOM 711 C C . ALA A 1 94 ? 12.644 4.866 7.329 1.00 95.12 94 ALA A C 1
ATOM 713 O O . ALA A 1 94 ? 12.152 4.656 6.227 1.00 95.12 94 ALA A O 1
ATOM 714 N N . VAL A 1 95 ? 12.158 5.780 8.159 1.00 95.12 95 VAL A N 1
ATOM 715 C CA . VAL A 1 95 ? 11.048 6.681 7.862 1.00 95.12 95 VAL A CA 1
ATOM 716 C C . VAL A 1 95 ? 11.544 8.121 7.845 1.00 95.12 95 VAL A C 1
ATOM 718 O O . VAL A 1 95 ? 12.252 8.545 8.757 1.00 95.12 95 VAL A O 1
ATOM 721 N N . GLY A 1 96 ? 11.186 8.860 6.802 1.00 93.31 96 GLY A N 1
ATOM 722 C CA . GLY A 1 96 ? 11.479 10.286 6.656 1.00 93.31 96 GLY A CA 1
ATOM 723 C C . GLY A 1 96 ? 10.228 11.074 6.277 1.00 93.31 96 GLY A C 1
ATOM 724 O O . GLY A 1 96 ? 9.193 10.492 5.957 1.00 93.31 96 GLY A O 1
ATOM 725 N N . ASN A 1 97 ? 10.325 12.402 6.277 1.00 89.94 97 ASN A N 1
ATOM 726 C CA . ASN A 1 97 ? 9.189 13.283 5.969 1.00 89.94 97 ASN A CA 1
ATOM 727 C C . ASN A 1 97 ? 9.029 13.566 4.467 1.00 89.94 97 ASN A C 1
ATOM 729 O O . ASN A 1 97 ? 8.067 14.213 4.063 1.00 89.94 97 ASN A O 1
ATOM 733 N N . GLY A 1 98 ? 9.975 13.117 3.640 1.00 89.00 98 GLY A N 1
ATOM 734 C CA . GLY A 1 98 ? 9.995 13.395 2.209 1.00 89.00 98 GLY A CA 1
ATOM 735 C C . GLY A 1 98 ? 10.337 12.174 1.354 1.00 89.00 98 GLY A C 1
ATOM 736 O O . GLY A 1 98 ? 10.792 11.147 1.867 1.00 89.00 98 GLY A O 1
ATOM 737 N N . PRO A 1 99 ? 10.155 12.288 0.028 1.00 84.62 99 PRO A N 1
ATOM 738 C CA . PRO A 1 99 ? 10.327 11.186 -0.919 1.00 84.62 99 PRO A CA 1
ATOM 739 C C . PRO A 1 99 ? 11.787 10.757 -1.103 1.00 84.62 99 PRO A C 1
ATOM 741 O O . PRO A 1 99 ? 12.045 9.693 -1.661 1.00 84.62 99 PRO A O 1
ATOM 744 N N . CYS A 1 100 ? 12.740 11.562 -0.634 1.00 84.19 100 CYS A N 1
ATOM 745 C CA . CYS A 1 100 ? 14.153 11.214 -0.580 1.00 84.19 100 CYS A CA 1
ATOM 746 C C . CYS A 1 100 ? 14.566 10.980 0.878 1.00 84.19 100 CYS A C 1
ATOM 748 O O . CYS A 1 100 ? 14.121 11.731 1.748 1.00 84.19 100 CYS A O 1
ATOM 750 N N . PRO A 1 101 ? 15.431 9.988 1.152 1.00 80.00 101 PRO A N 1
ATOM 751 C CA . PRO A 1 101 ? 16.010 9.831 2.476 1.00 80.00 101 PRO A CA 1
ATOM 752 C C . PRO A 1 101 ? 16.867 11.057 2.810 1.00 80.00 101 PRO A C 1
ATOM 754 O O . PRO A 1 101 ? 17.632 11.542 1.974 1.00 80.00 101 PRO A O 1
ATOM 757 N N . ASP A 1 102 ? 16.738 11.538 4.038 1.00 80.19 102 ASP A N 1
ATOM 758 C CA . ASP A 1 102 ? 17.468 12.678 4.584 1.00 80.19 102 ASP A CA 1
ATOM 759 C C . ASP A 1 102 ? 18.208 12.282 5.871 1.00 80.19 102 ASP A C 1
ATOM 761 O O . ASP A 1 102 ? 18.061 11.177 6.396 1.00 80.19 102 ASP A O 1
ATOM 765 N N . THR A 1 103 ? 19.024 13.189 6.407 1.00 75.19 103 THR A N 1
ATOM 766 C CA . THR A 1 103 ? 19.726 12.965 7.683 1.00 75.19 103 THR A CA 1
ATOM 767 C C . THR A 1 103 ? 18.779 12.905 8.885 1.00 75.19 103 THR A C 1
ATOM 769 O O . THR A 1 103 ? 19.171 12.416 9.941 1.00 75.19 103 THR A O 1
ATOM 772 N N . ALA A 1 104 ? 17.535 13.371 8.735 1.00 80.12 104 ALA A N 1
ATOM 773 C CA . ALA A 1 104 ? 16.495 13.312 9.759 1.00 80.12 104 ALA A CA 1
ATOM 774 C C . ALA A 1 104 ? 15.710 11.987 9.753 1.00 80.12 104 ALA A C 1
ATOM 776 O O . ALA A 1 104 ? 14.822 11.802 10.594 1.00 80.12 104 ALA A O 1
ATOM 777 N N . SER A 1 105 ? 16.029 11.072 8.832 1.00 86.00 105 SER A N 1
ATOM 778 C CA . SER A 1 105 ? 15.359 9.786 8.694 1.00 86.00 105 SER A CA 1
ATOM 779 C C . SER A 1 105 ? 15.602 8.917 9.924 1.00 86.00 105 SER A C 1
ATOM 781 O O . SER A 1 105 ? 16.719 8.777 10.424 1.00 86.00 105 SER A O 1
ATOM 783 N N . ARG A 1 106 ? 14.524 8.334 10.439 1.00 90.69 106 ARG A N 1
ATOM 784 C CA . ARG A 1 106 ? 14.505 7.606 11.710 1.00 90.69 106 ARG A CA 1
ATOM 785 C C . ARG A 1 106 ? 14.226 6.136 11.474 1.00 90.69 106 ARG A C 1
ATOM 787 O O . ARG A 1 106 ? 13.687 5.769 10.440 1.00 90.69 106 ARG A O 1
ATOM 794 N N . SER A 1 107 ? 14.541 5.278 12.439 1.00 92.56 107 SER A N 1
ATOM 795 C CA . SER A 1 107 ? 14.164 3.863 12.339 1.00 92.56 107 SER A CA 1
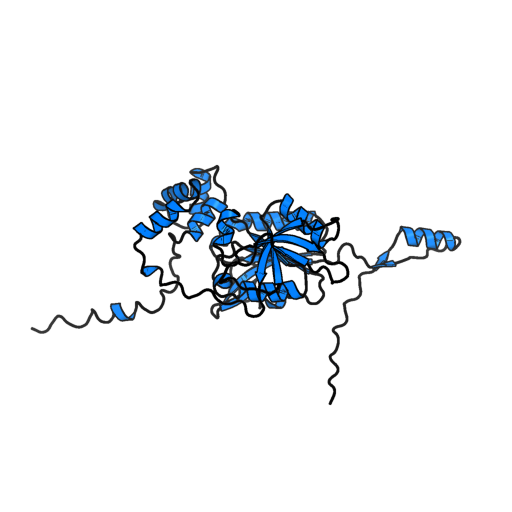ATOM 796 C C . SER A 1 107 ? 12.649 3.715 12.159 1.00 92.56 107 SER A C 1
ATOM 798 O O . SER A 1 107 ? 11.876 4.343 12.888 1.00 92.56 107 SER A O 1
ATOM 800 N N . GLY A 1 108 ? 12.219 2.846 11.237 1.00 88.81 108 GLY A N 1
ATOM 801 C CA . GLY A 1 108 ? 10.799 2.532 11.044 1.00 88.81 108 GLY A CA 1
ATOM 802 C C . GLY A 1 108 ? 10.109 2.017 12.315 1.00 88.81 108 GLY A C 1
ATOM 803 O O . GLY A 1 108 ? 8.897 2.181 12.474 1.00 88.81 108 GLY A O 1
ATOM 804 N N . GLU A 1 109 ? 10.874 1.477 13.270 1.00 90.88 109 GLU A N 1
ATOM 805 C CA . GLU A 1 109 ? 10.365 1.070 14.586 1.00 90.88 109 GLU A CA 1
ATOM 806 C C . GLU A 1 109 ? 9.704 2.207 15.360 1.00 90.88 109 GLU A C 1
ATOM 808 O O . GLU A 1 109 ? 8.828 1.950 16.180 1.00 90.88 109 GLU A O 1
ATOM 813 N N . GLN A 1 110 ? 10.069 3.463 15.097 1.00 89.81 110 GLN A N 1
ATOM 814 C CA . GLN A 1 110 ? 9.490 4.606 15.806 1.00 89.81 110 GLN A CA 1
ATOM 815 C C . GLN A 1 110 ? 8.004 4.814 15.498 1.00 89.81 110 GLN A C 1
ATOM 817 O O . GLN A 1 110 ? 7.292 5.414 16.301 1.00 89.81 110 GLN A O 1
ATOM 822 N N . LEU A 1 111 ? 7.507 4.284 14.374 1.00 89.88 111 LEU A N 1
ATOM 823 C CA . LEU A 1 111 ? 6.074 4.296 14.069 1.00 89.88 111 LEU A CA 1
ATOM 824 C C . LEU A 1 111 ? 5.298 3.189 14.797 1.00 89.88 111 LEU A C 1
ATOM 826 O O . LEU A 1 111 ? 4.071 3.132 14.691 1.00 89.88 111 LEU A O 1
ATOM 830 N N . ARG A 1 112 ? 5.969 2.318 15.561 1.00 89.62 112 ARG A N 1
ATOM 831 C CA . ARG A 1 112 ? 5.293 1.367 16.442 1.00 89.62 112 ARG A CA 1
ATOM 832 C C . ARG A 1 112 ? 4.669 2.127 17.607 1.00 89.62 112 ARG A C 1
ATOM 834 O O . ARG A 1 112 ? 5.371 2.697 18.434 1.00 89.62 112 ARG A O 1
ATOM 841 N N . ASP A 1 113 ? 3.344 2.103 17.690 1.00 84.12 113 ASP A N 1
ATOM 842 C CA . ASP A 1 113 ? 2.604 2.760 18.766 1.00 84.12 113 ASP A CA 1
ATOM 843 C C . ASP A 1 113 ? 1.974 1.738 19.721 1.00 84.12 113 ASP A C 1
ATOM 845 O O . ASP A 1 113 ? 0.890 1.228 19.432 1.00 84.12 113 ASP A O 1
ATOM 849 N N . PRO A 1 114 ? 2.611 1.440 20.868 1.00 82.25 114 PRO A N 1
ATOM 850 C CA . PRO A 1 114 ? 2.056 0.523 21.859 1.00 82.25 114 PRO A CA 1
ATOM 851 C C . PRO A 1 114 ? 0.802 1.069 22.559 1.00 82.25 114 PRO A C 1
ATOM 853 O O . PRO A 1 114 ? 0.127 0.297 23.233 1.00 82.25 114 PRO A O 1
ATOM 856 N N . THR A 1 115 ? 0.474 2.360 22.413 1.00 80.62 115 THR A N 1
ATOM 857 C CA . THR A 1 115 ? -0.746 2.936 23.004 1.00 80.62 115 THR A CA 1
ATOM 858 C C . THR A 1 115 ? -2.009 2.548 22.235 1.00 80.62 115 THR A C 1
ATOM 860 O O . THR A 1 115 ? -3.107 2.686 22.769 1.00 80.62 115 THR A O 1
ATOM 863 N N . GLY A 1 116 ? -1.871 2.061 20.994 1.00 78.44 116 GLY A N 1
ATOM 864 C CA . GLY A 1 116 ? -3.001 1.684 20.142 1.00 78.44 116 GLY A CA 1
ATOM 865 C C . GLY A 1 116 ? -3.846 2.874 19.675 1.00 78.44 116 GLY A C 1
ATOM 866 O O . GLY A 1 116 ? -4.976 2.681 19.228 1.00 78.44 116 GLY A O 1
ATOM 867 N N . ARG A 1 117 ? -3.322 4.103 19.786 1.00 82.44 117 ARG A N 1
ATOM 868 C CA . ARG A 1 117 ? -4.008 5.351 19.408 1.00 82.44 117 ARG A CA 1
ATOM 869 C C . ARG A 1 117 ? -3.600 5.828 18.017 1.00 82.44 117 ARG A C 1
ATOM 871 O O . ARG A 1 117 ? -4.017 6.899 17.596 1.00 82.44 117 ARG A O 1
ATOM 878 N N . ALA A 1 118 ? -2.796 5.072 17.285 1.00 88.25 118 ALA A N 1
ATOM 879 C CA . ALA A 1 118 ? -2.492 5.344 15.891 1.00 88.25 118 ALA A CA 1
ATOM 880 C C . ALA A 1 118 ? -3.145 4.313 14.973 1.00 88.25 118 ALA A C 1
ATOM 882 O O . ALA A 1 118 ? -3.252 3.137 15.301 1.00 88.25 118 ALA A O 1
ATOM 883 N N . LEU A 1 119 ? -3.541 4.756 13.790 1.00 91.12 119 LEU A N 1
ATOM 884 C CA . LEU A 1 119 ? -3.945 3.891 12.696 1.00 91.12 119 LEU A CA 1
ATOM 885 C C . LEU A 1 119 ? -2.939 4.097 11.565 1.00 91.12 119 LEU A C 1
ATOM 887 O O . LEU A 1 119 ? -2.691 5.231 11.155 1.00 91.12 119 LEU A O 1
ATOM 891 N N . THR A 1 120 ? -2.348 3.006 11.081 1.00 94.88 120 THR A N 1
ATOM 892 C CA . THR A 1 120 ? -1.288 3.066 10.068 1.00 94.88 120 THR A CA 1
ATOM 893 C C . THR A 1 120 ? -1.806 2.567 8.726 1.00 94.88 120 THR A C 1
ATOM 895 O O . THR A 1 120 ? -2.238 1.421 8.595 1.00 94.88 120 THR A O 1
ATOM 898 N N . MET A 1 121 ? -1.725 3.419 7.712 1.00 97.31 121 MET A N 1
ATOM 899 C CA . MET A 1 121 ? -2.040 3.103 6.326 1.00 97.31 121 MET A CA 1
ATOM 900 C C . MET A 1 121 ? -0.759 3.177 5.501 1.00 97.31 121 MET A C 1
ATOM 902 O O . MET A 1 121 ? -0.191 4.248 5.304 1.00 97.31 121 MET A O 1
ATOM 906 N N . VAL A 1 122 ? -0.297 2.027 5.023 1.00 98.25 122 VAL A N 1
ATOM 907 C CA . VAL A 1 122 ? 0.890 1.927 4.174 1.00 98.25 122 VAL A CA 1
ATOM 908 C C . VAL A 1 122 ? 0.468 2.002 2.715 1.00 98.25 122 VAL A C 1
ATOM 910 O O . VAL A 1 122 ? -0.313 1.171 2.268 1.00 98.25 122 VAL A O 1
ATOM 913 N N . VAL A 1 123 ? 0.994 2.953 1.954 1.00 98.31 123 VAL A N 1
ATOM 914 C CA . VAL A 1 123 ? 0.737 3.086 0.516 1.00 98.31 123 VAL A CA 1
ATOM 915 C C . VAL A 1 123 ? 1.914 2.482 -0.242 1.00 98.31 123 VAL A C 1
ATOM 917 O O . VAL A 1 123 ? 3.017 3.029 -0.215 1.00 98.31 123 VAL A O 1
ATOM 920 N N . SER A 1 124 ? 1.716 1.331 -0.887 1.00 97.88 124 SER A N 1
ATOM 921 C CA . SER A 1 124 ? 2.808 0.608 -1.551 1.00 97.88 124 SER A CA 1
ATOM 922 C C . SER A 1 124 ? 2.309 -0.332 -2.643 1.00 97.88 124 SER A C 1
ATOM 924 O O . SER A 1 124 ? 1.275 -0.973 -2.499 1.00 97.88 124 SER A O 1
ATOM 926 N N . ASP A 1 125 ? 3.083 -0.462 -3.719 1.00 95.62 125 ASP A N 1
ATOM 927 C CA . ASP A 1 125 ? 2.929 -1.506 -4.737 1.00 95.62 125 ASP A CA 1
ATOM 928 C C . ASP A 1 125 ? 3.510 -2.875 -4.313 1.00 95.62 125 ASP A C 1
ATOM 930 O O . ASP A 1 125 ? 3.467 -3.844 -5.078 1.00 95.62 125 ASP A O 1
ATOM 934 N N . CYS A 1 126 ? 4.088 -2.933 -3.108 1.00 96.81 126 CYS A N 1
ATOM 935 C CA . CYS A 1 126 ? 4.776 -4.061 -2.492 1.00 96.81 126 CYS A CA 1
ATOM 936 C C . CYS A 1 126 ? 5.829 -4.729 -3.394 1.00 96.81 126 CYS A C 1
ATOM 938 O O . CYS A 1 126 ? 6.095 -5.927 -3.262 1.00 96.81 126 CYS A O 1
ATOM 940 N N . ALA A 1 127 ? 6.431 -3.987 -4.325 1.00 93.56 127 ALA A N 1
ATOM 941 C CA . ALA A 1 127 ? 7.400 -4.513 -5.287 1.00 93.56 127 ALA A CA 1
ATOM 942 C C . ALA A 1 127 ? 8.852 -4.119 -4.961 1.00 93.56 127 ALA A C 1
ATOM 944 O O . ALA A 1 127 ? 9.794 -4.727 -5.486 1.00 93.56 127 ALA A O 1
ATOM 945 N N . GLY A 1 128 ? 9.035 -3.122 -4.089 1.00 92.31 128 GLY A N 1
ATOM 946 C CA . GLY A 1 128 ? 10.334 -2.560 -3.734 1.00 92.31 128 GLY A CA 1
ATOM 947 C C . GLY A 1 128 ? 11.286 -3.513 -2.983 1.00 92.31 128 GLY A C 1
ATOM 948 O O . GLY A 1 128 ? 10.882 -4.569 -2.487 1.00 92.31 128 GLY A O 1
ATOM 949 N N . PRO A 1 129 ? 12.575 -3.137 -2.851 1.00 92.25 129 PRO A N 1
ATOM 950 C CA . PRO A 1 129 ? 13.595 -3.964 -2.200 1.00 92.25 129 PRO A CA 1
ATOM 951 C C . PRO A 1 129 ? 13.292 -4.337 -0.742 1.00 92.25 129 PRO A C 1
ATOM 953 O O . PRO A 1 129 ? 13.517 -5.485 -0.370 1.00 92.25 129 PRO A O 1
ATOM 956 N N . LEU A 1 130 ? 12.719 -3.428 0.062 1.00 95.19 130 LEU A N 1
ATOM 957 C CA . LEU A 1 130 ? 12.331 -3.734 1.451 1.00 95.19 130 LEU A CA 1
ATOM 958 C C . LEU A 1 130 ? 11.332 -4.886 1.532 1.00 95.19 130 LEU A C 1
ATOM 960 O O . LEU A 1 130 ? 11.431 -5.730 2.420 1.00 95.19 130 LEU A O 1
ATOM 964 N N . TRP A 1 131 ? 10.386 -4.934 0.595 1.00 96.00 131 TRP A N 1
ATOM 965 C CA . TRP A 1 131 ? 9.423 -6.023 0.517 1.00 96.00 131 TRP A CA 1
ATOM 966 C C . TRP A 1 131 ? 10.081 -7.313 0.044 1.00 96.00 131 TRP A C 1
ATOM 968 O O . TRP A 1 131 ? 9.822 -8.386 0.582 1.00 96.00 131 TRP A O 1
ATOM 978 N N . ARG A 1 132 ? 10.993 -7.230 -0.926 1.00 93.38 132 ARG A N 1
ATOM 979 C CA . ARG A 1 132 ? 11.748 -8.400 -1.382 1.00 93.38 132 ARG A CA 1
ATOM 980 C C . ARG A 1 132 ? 12.595 -9.016 -0.262 1.00 93.38 132 ARG A C 1
ATOM 982 O O . ARG A 1 132 ? 12.705 -10.234 -0.175 1.00 93.38 132 ARG A O 1
ATOM 989 N N . GLU A 1 133 ? 13.210 -8.186 0.570 1.00 94.38 133 GLU A N 1
ATOM 990 C CA . GLU A 1 133 ? 14.092 -8.596 1.673 1.00 94.38 133 GLU A CA 1
ATOM 991 C C . GLU A 1 133 ? 13.316 -9.036 2.929 1.00 94.38 133 GLU A C 1
ATOM 993 O O . GLU A 1 133 ? 13.899 -9.534 3.897 1.00 94.38 133 GLU A O 1
ATOM 998 N N . GLY A 1 134 ? 11.989 -8.892 2.917 1.00 94.94 134 GLY A N 1
ATOM 999 C CA . GLY A 1 134 ? 11.119 -9.219 4.042 1.00 94.94 134 GLY A CA 1
ATOM 1000 C C . GLY A 1 134 ? 11.080 -8.136 5.129 1.00 94.94 134 GLY A C 1
ATOM 1001 O O . GLY A 1 134 ? 10.339 -8.287 6.098 1.00 94.94 134 GLY A O 1
ATOM 1002 N N . GLU A 1 135 ? 11.865 -7.060 5.005 1.00 96.56 135 GLU A N 1
ATOM 1003 C CA . GLU A 1 135 ? 11.978 -6.004 6.022 1.00 96.56 135 GLU A CA 1
ATOM 1004 C C . GLU A 1 135 ? 10.669 -5.235 6.197 1.00 96.56 135 GLU A C 1
ATOM 1006 O O . GLU A 1 135 ? 10.229 -5.011 7.326 1.00 96.56 135 GLU A O 1
ATOM 1011 N N . ALA A 1 136 ? 9.995 -4.898 5.093 1.00 97.19 136 ALA A N 1
ATOM 1012 C CA . ALA A 1 136 ? 8.701 -4.220 5.149 1.00 97.19 136 ALA A CA 1
ATOM 1013 C C . ALA A 1 136 ? 7.638 -5.091 5.838 1.00 97.19 136 ALA A C 1
ATOM 1015 O O . ALA A 1 136 ? 6.875 -4.600 6.667 1.00 97.19 136 ALA A O 1
ATOM 1016 N N . GLN A 1 137 ? 7.618 -6.397 5.564 1.00 97.06 137 GLN A N 1
ATOM 1017 C CA . GLN A 1 137 ? 6.684 -7.339 6.181 1.00 97.06 137 GLN A CA 1
ATOM 1018 C C . GLN A 1 137 ? 6.980 -7.523 7.672 1.00 97.06 137 GLN A C 1
ATOM 1020 O O . GLN A 1 137 ? 6.048 -7.550 8.474 1.00 97.06 137 GLN A O 1
ATOM 1025 N N . ARG A 1 138 ? 8.258 -7.623 8.064 1.00 96.75 138 ARG A N 1
ATOM 1026 C CA . ARG A 1 138 ? 8.665 -7.699 9.477 1.00 96.75 138 ARG A CA 1
ATOM 1027 C C . ARG A 1 138 ? 8.268 -6.433 10.242 1.00 96.75 138 ARG A C 1
ATOM 1029 O O . ARG A 1 138 ? 7.742 -6.528 11.351 1.00 96.75 138 ARG A O 1
ATOM 1036 N N . LEU A 1 139 ? 8.469 -5.263 9.639 1.00 96.75 139 LEU A N 1
ATOM 1037 C CA . LEU A 1 139 ? 8.070 -3.975 10.206 1.00 96.75 139 LEU A CA 1
ATOM 1038 C C . LEU A 1 139 ? 6.547 -3.863 10.344 1.00 96.75 139 LEU A C 1
ATOM 1040 O O . LEU A 1 139 ? 6.034 -3.563 11.422 1.00 96.75 139 LEU A O 1
ATOM 1044 N N . LEU A 1 140 ? 5.817 -4.212 9.285 1.00 96.25 140 LEU A N 1
ATOM 1045 C CA . LEU A 1 140 ? 4.359 -4.211 9.267 1.00 96.25 140 LEU A CA 1
ATOM 1046 C C . LEU A 1 140 ? 3.771 -5.193 10.292 1.00 96.25 140 LEU A C 1
ATOM 1048 O O . LEU A 1 140 ? 2.780 -4.869 10.941 1.00 96.25 140 LEU A O 1
ATOM 1052 N N . HIS A 1 141 ? 4.405 -6.353 10.507 1.00 95.69 141 HIS A N 1
ATOM 1053 C CA . HIS A 1 141 ? 4.045 -7.265 11.594 1.00 95.69 141 HIS A CA 1
ATOM 1054 C C . HIS A 1 141 ? 4.162 -6.582 12.963 1.00 95.69 141 HIS A C 1
ATOM 1056 O O . HIS A 1 141 ? 3.232 -6.662 13.762 1.00 95.69 141 HIS A O 1
ATOM 1062 N N . ARG A 1 142 ? 5.272 -5.884 13.237 1.00 94.44 142 ARG A N 1
ATOM 1063 C CA . ARG A 1 142 ? 5.484 -5.184 14.516 1.00 94.44 142 ARG A CA 1
ATOM 1064 C C . ARG A 1 142 ? 4.503 -4.033 14.735 1.00 94.44 142 ARG A C 1
ATOM 1066 O O . ARG A 1 142 ? 4.071 -3.829 15.868 1.00 94.44 142 ARG A O 1
ATOM 1073 N N . TRP A 1 143 ? 4.119 -3.315 13.680 1.00 94.38 143 TRP A N 1
ATOM 1074 C CA . TRP A 1 143 ? 3.075 -2.288 13.758 1.00 94.38 143 TRP A CA 1
ATOM 1075 C C . TRP A 1 143 ? 1.690 -2.899 14.008 1.00 94.38 143 TRP A C 1
ATOM 1077 O O . TRP A 1 143 ? 0.993 -2.487 14.938 1.00 94.38 143 TRP A O 1
ATOM 1087 N N . ALA A 1 144 ? 1.330 -3.943 13.254 1.00 92.12 144 ALA A N 1
ATOM 1088 C CA . ALA A 1 144 ? 0.031 -4.613 13.342 1.00 92.12 144 ALA A CA 1
ATOM 1089 C C . ALA A 1 144 ? -0.204 -5.335 14.682 1.00 92.12 144 ALA A C 1
ATOM 1091 O O . ALA A 1 144 ? -1.344 -5.637 15.030 1.00 92.12 144 ALA A O 1
ATOM 1092 N N . GLN A 1 145 ? 0.854 -5.607 15.453 1.00 90.19 145 GLN A N 1
ATOM 1093 C CA . GLN A 1 145 ? 0.740 -6.133 16.817 1.00 90.19 145 GLN A CA 1
ATOM 1094 C C . GLN A 1 145 ? 0.124 -5.134 17.802 1.00 90.19 145 GLN A C 1
ATOM 1096 O O . GLN A 1 145 ? -0.460 -5.561 18.799 1.00 90.19 145 GLN A O 1
ATOM 1101 N N . CYS A 1 146 ? 0.302 -3.834 17.566 1.00 85.75 146 CYS A N 1
ATOM 1102 C CA . CYS A 1 146 ? -0.064 -2.798 18.527 1.00 85.75 146 CYS A CA 1
ATOM 1103 C C . CYS A 1 146 ? -1.309 -2.019 18.112 1.00 85.75 146 CYS A C 1
ATOM 1105 O O . CYS A 1 146 ? -2.084 -1.624 18.979 1.00 85.75 146 CYS A O 1
ATOM 1107 N N . ALA A 1 147 ? -1.507 -1.803 16.811 1.00 85.38 147 ALA A N 1
ATOM 1108 C CA . ALA A 1 147 ? -2.603 -0.981 16.326 1.00 85.38 147 ALA A CA 1
ATOM 1109 C C . ALA A 1 147 ? -3.088 -1.406 14.927 1.00 85.38 147 ALA A C 1
ATOM 1111 O O . ALA A 1 147 ? -2.362 -2.105 14.209 1.00 85.38 147 ALA A O 1
ATOM 1112 N N . PRO A 1 148 ? -4.304 -0.996 14.511 1.00 89.75 148 PRO A N 1
ATOM 1113 C CA . PRO A 1 148 ? -4.825 -1.300 13.185 1.00 89.75 148 PRO A CA 1
ATOM 1114 C C . PRO A 1 148 ? -3.882 -0.818 12.078 1.00 89.75 148 PRO A C 1
ATOM 1116 O O . PRO A 1 148 ? -3.534 0.361 11.999 1.00 89.75 148 PRO A O 1
ATOM 1119 N N . CYS A 1 149 ? -3.497 -1.750 11.210 1.00 93.38 149 CYS A N 1
ATOM 1120 C CA . CYS A 1 149 ? -2.656 -1.492 10.049 1.00 93.38 149 CYS A CA 1
ATOM 1121 C C . CYS A 1 149 ? -3.361 -1.959 8.777 1.00 93.38 149 CYS A C 1
ATOM 1123 O O . CYS A 1 149 ? -4.048 -2.982 8.790 1.00 93.38 149 CYS A O 1
ATOM 1125 N N . VAL A 1 150 ? -3.164 -1.232 7.683 1.00 96.94 150 VAL A N 1
ATOM 1126 C CA . VAL A 1 150 ? -3.684 -1.568 6.353 1.00 96.94 150 VAL A CA 1
ATOM 1127 C C . VAL A 1 150 ? -2.663 -1.206 5.284 1.00 96.94 150 VAL A C 1
ATOM 1129 O O . VAL A 1 150 ? -1.913 -0.245 5.445 1.00 96.94 150 VAL A O 1
ATOM 1132 N N . VAL A 1 151 ? -2.641 -1.962 4.190 1.00 98.50 151 VAL A N 1
ATOM 1133 C CA . VAL A 1 151 ? -1.876 -1.626 2.988 1.00 98.50 151 VAL A CA 1
ATOM 1134 C C . VAL A 1 151 ? -2.846 -1.159 1.909 1.00 98.50 151 VAL A C 1
ATOM 1136 O O . VAL A 1 151 ? -3.770 -1.882 1.550 1.00 98.50 151 VAL A O 1
ATOM 1139 N N . VAL A 1 152 ? -2.644 0.036 1.371 1.00 98.31 152 VAL A N 1
ATOM 1140 C CA . VAL A 1 152 ? -3.304 0.508 0.154 1.00 98.31 152 VAL A CA 1
ATOM 1141 C C . VAL A 1 152 ? -2.378 0.209 -1.014 1.00 98.31 152 VAL A C 1
ATOM 1143 O O . VAL A 1 152 ? -1.298 0.792 -1.124 1.00 98.31 152 VAL A O 1
ATOM 1146 N N . GLN A 1 153 ? -2.795 -0.726 -1.867 1.00 97.00 153 GLN A N 1
ATOM 1147 C CA . GLN A 1 153 ? -2.005 -1.192 -2.998 1.00 97.00 153 GLN A CA 1
ATOM 1148 C C . GLN A 1 153 ? -2.582 -0.639 -4.306 1.00 97.00 153 GLN A C 1
ATOM 1150 O O . GLN A 1 153 ? -3.623 -1.118 -4.761 1.00 97.00 153 GLN A O 1
ATOM 1155 N N . PRO A 1 154 ? -1.931 0.368 -4.924 1.00 95.88 154 PRO A N 1
ATOM 1156 C CA . PRO A 1 154 ? -2.498 1.106 -6.052 1.00 95.88 154 PRO A CA 1
ATOM 1157 C C . PRO A 1 154 ? -2.442 0.345 -7.381 1.00 95.88 154 PRO A C 1
ATOM 1159 O O . PRO A 1 154 ? -3.110 0.716 -8.344 1.00 95.88 154 PRO A O 1
ATOM 1162 N N . LEU A 1 155 ? -1.673 -0.746 -7.450 1.00 94.12 155 LEU A N 1
ATOM 1163 C CA . LEU A 1 155 ? -1.677 -1.614 -8.621 1.00 94.12 155 LEU A CA 1
ATOM 1164 C C . LEU A 1 155 ? -3.048 -2.284 -8.814 1.00 94.12 155 LEU A C 1
ATOM 1166 O O . LEU A 1 155 ? -3.708 -2.623 -7.832 1.00 94.12 155 LEU A O 1
ATOM 1170 N N . PRO A 1 156 ? -3.444 -2.597 -10.059 1.00 91.44 156 PRO A N 1
ATOM 1171 C CA . PRO A 1 156 ? -4.602 -3.436 -10.322 1.00 91.44 156 PRO A CA 1
ATOM 1172 C C . PRO A 1 156 ? -4.495 -4.778 -9.591 1.00 91.44 156 PRO A C 1
ATOM 1174 O O . PRO A 1 156 ? -3.446 -5.424 -9.621 1.00 91.44 156 PRO A O 1
ATOM 1177 N N . GLN A 1 157 ? -5.599 -5.246 -9.000 1.00 92.00 157 GLN A N 1
ATOM 1178 C CA . GLN A 1 157 ? -5.622 -6.440 -8.141 1.00 92.00 157 GLN A CA 1
ATOM 1179 C C . GLN A 1 157 ? -5.037 -7.699 -8.811 1.00 92.00 157 GLN A C 1
ATOM 1181 O O . GLN A 1 157 ? -4.404 -8.524 -8.152 1.00 92.00 157 GLN A O 1
ATOM 1186 N N . ARG A 1 158 ? -5.151 -7.823 -10.143 1.00 91.31 158 ARG A N 1
ATOM 1187 C CA . ARG A 1 158 ? -4.529 -8.913 -10.928 1.00 91.31 158 ARG A CA 1
ATOM 1188 C C . ARG A 1 158 ? -3.005 -9.015 -10.746 1.00 91.31 158 ARG A C 1
ATOM 1190 O O . ARG A 1 158 ? -2.439 -10.090 -10.934 1.00 91.31 158 ARG A O 1
ATOM 1197 N N . LEU A 1 159 ? -2.339 -7.911 -10.403 1.00 91.00 159 LEU A N 1
ATOM 1198 C CA . LEU A 1 159 ? -0.888 -7.836 -10.229 1.00 91.00 159 LEU A CA 1
ATOM 1199 C C . LEU A 1 159 ? -0.444 -8.113 -8.791 1.00 91.00 159 LEU A C 1
ATOM 1201 O O . LEU A 1 159 ? 0.727 -8.413 -8.579 1.00 91.00 159 LEU A O 1
ATOM 1205 N N . TRP A 1 160 ? -1.354 -8.084 -7.814 1.00 93.81 160 TRP A N 1
ATOM 1206 C CA . TRP A 1 160 ? -1.013 -8.259 -6.397 1.00 93.81 160 TRP A CA 1
ATOM 1207 C C . TRP A 1 160 ? -0.395 -9.625 -6.110 1.00 93.81 160 TRP A C 1
ATOM 1209 O O . TRP A 1 160 ? 0.506 -9.751 -5.291 1.00 93.81 160 TRP A O 1
ATOM 1219 N N . GLY A 1 161 ? -0.804 -10.661 -6.849 1.00 89.31 161 GLY A N 1
ATOM 1220 C CA . GLY A 1 161 ? -0.197 -11.989 -6.744 1.00 89.31 161 GLY A CA 1
ATOM 1221 C C . GLY A 1 161 ? 1.279 -12.053 -7.165 1.00 89.31 161 GLY A C 1
ATOM 1222 O O . GLY A 1 161 ? 1.911 -13.083 -6.934 1.00 89.31 161 GLY A O 1
ATOM 1223 N N . ARG A 1 162 ? 1.809 -10.993 -7.791 1.00 87.06 162 ARG A N 1
ATOM 1224 C CA . ARG A 1 162 ? 3.203 -10.862 -8.242 1.00 87.06 162 ARG A CA 1
ATOM 1225 C C . ARG A 1 162 ? 4.027 -9.893 -7.388 1.00 87.06 162 ARG A C 1
ATOM 1227 O O . ARG A 1 162 ? 5.223 -9.772 -7.645 1.00 87.06 162 ARG A O 1
ATOM 1234 N N . SER A 1 163 ? 3.414 -9.205 -6.424 1.00 91.94 163 SER A N 1
ATOM 1235 C CA . SER A 1 163 ? 4.152 -8.398 -5.453 1.00 91.94 163 SER A CA 1
ATOM 1236 C C . SER A 1 163 ? 4.776 -9.297 -4.380 1.00 91.94 163 SER A C 1
ATOM 1238 O O . SER A 1 163 ? 4.508 -10.501 -4.304 1.00 91.94 163 SER A O 1
ATOM 1240 N N . TRP A 1 164 ? 5.620 -8.718 -3.534 1.00 94.19 164 TRP A N 1
ATOM 1241 C CA . TRP A 1 164 ? 6.226 -9.414 -2.399 1.00 94.19 164 TRP A CA 1
ATOM 1242 C C . TRP A 1 164 ? 5.308 -9.464 -1.167 1.00 94.19 164 TRP A C 1
ATOM 1244 O O . TRP A 1 164 ? 5.697 -9.992 -0.126 1.00 94.19 164 TRP A O 1
ATOM 1254 N N . LEU A 1 165 ? 4.069 -8.976 -1.293 1.00 94.25 165 LEU A N 1
ATOM 1255 C CA . LEU A 1 165 ? 2.989 -9.178 -0.330 1.00 94.25 165 LEU A CA 1
ATOM 1256 C C . LEU A 1 165 ? 1.760 -9.767 -1.050 1.00 94.25 165 LEU A C 1
ATOM 1258 O O . LEU A 1 165 ? 0.752 -9.082 -1.235 1.00 94.25 165 LEU A O 1
ATOM 1262 N N . PRO A 1 166 ? 1.825 -11.035 -1.496 1.00 92.12 166 PRO A N 1
ATOM 1263 C CA . PRO A 1 166 ? 0.712 -11.645 -2.201 1.00 92.12 166 PRO A CA 1
ATOM 1264 C C . PRO A 1 166 ? -0.495 -11.800 -1.276 1.00 92.12 166 PRO A C 1
ATOM 1266 O O . PRO A 1 166 ? -0.357 -12.220 -0.125 1.00 92.12 166 PRO A O 1
ATOM 1269 N N . THR A 1 167 ? -1.687 -11.537 -1.805 1.00 93.56 167 THR A N 1
ATOM 1270 C CA . THR A 1 167 ? -2.909 -11.582 -1.006 1.00 93.56 167 THR A CA 1
ATOM 1271 C C . THR A 1 167 ? -3.565 -12.964 -0.976 1.00 93.56 167 THR A C 1
ATOM 1273 O O . THR A 1 167 ? -3.376 -13.817 -1.862 1.00 93.56 167 THR A O 1
ATOM 1276 N N . GLU A 1 168 ? -4.314 -13.191 0.098 1.00 93.00 168 GLU A N 1
ATOM 1277 C CA . GLU A 1 168 ? -5.293 -14.255 0.278 1.00 93.00 168 GLU A CA 1
ATOM 1278 C C . GLU A 1 168 ? -6.686 -13.631 0.358 1.00 93.00 168 GLU A C 1
ATOM 1280 O O . GLU A 1 168 ? -6.922 -12.715 1.148 1.00 93.00 168 GLU A O 1
ATOM 1285 N N . ARG A 1 169 ? -7.613 -14.166 -0.435 1.00 94.94 169 ARG A N 1
ATOM 1286 C CA . ARG A 1 169 ? -9.018 -13.772 -0.401 1.00 94.94 169 ARG A CA 1
ATOM 1287 C C . ARG A 1 169 ? -9.752 -14.508 0.717 1.00 94.94 169 ARG A C 1
ATOM 1289 O O . ARG A 1 169 ? -9.527 -15.705 0.930 1.00 94.94 169 ARG A O 1
ATOM 1296 N N . GLY A 1 170 ? -10.631 -13.802 1.413 1.00 95.12 170 GLY A N 1
ATOM 1297 C CA . GLY A 1 170 ? -11.468 -14.376 2.456 1.00 95.12 170 GLY A CA 1
ATOM 1298 C C . GLY A 1 170 ? -12.439 -13.372 3.057 1.00 95.12 170 GLY A C 1
ATOM 1299 O O . GLY A 1 170 ? -12.751 -12.339 2.465 1.00 95.12 170 GLY A O 1
ATOM 1300 N N . THR A 1 171 ? -12.877 -13.661 4.277 1.00 95.50 171 THR A N 1
ATOM 1301 C CA . THR A 1 171 ? -13.718 -12.770 5.080 1.00 95.50 171 THR A CA 1
ATOM 1302 C C . THR A 1 171 ? -12.973 -12.297 6.318 1.00 95.50 171 THR A C 1
ATOM 1304 O O . THR A 1 171 ? -12.350 -13.101 7.018 1.00 95.50 171 THR A O 1
ATOM 1307 N N . LEU A 1 172 ? -13.076 -11.008 6.618 1.00 93.75 172 LEU A N 1
ATOM 1308 C CA . LEU A 1 172 ? -12.431 -10.350 7.743 1.00 93.75 172 LEU A CA 1
ATOM 1309 C C . LEU A 1 172 ? -13.492 -9.820 8.709 1.00 93.75 172 LEU A C 1
ATOM 1311 O O . LEU A 1 172 ? -14.408 -9.114 8.300 1.00 93.75 172 LEU A O 1
ATOM 1315 N N . ALA A 1 173 ? -13.369 -10.149 9.989 1.00 91.19 173 ALA A N 1
ATOM 1316 C CA . ALA A 1 173 ? -14.271 -9.692 11.040 1.00 91.19 173 ALA A CA 1
ATOM 1317 C C . ALA A 1 173 ? -13.477 -9.040 12.171 1.00 91.19 173 ALA A C 1
ATOM 1319 O O . ALA A 1 173 ? -12.386 -9.502 12.509 1.00 91.19 173 ALA A O 1
ATOM 1320 N N . ARG A 1 174 ? -14.031 -7.997 12.788 1.00 86.94 174 ARG A N 1
ATOM 1321 C CA . ARG A 1 174 ? -13.505 -7.472 14.049 1.00 86.94 174 ARG A CA 1
ATOM 1322 C C . ARG A 1 174 ? -13.854 -8.445 15.174 1.00 86.94 174 ARG A C 1
ATOM 1324 O O . ARG A 1 174 ? -14.933 -9.028 15.173 1.00 86.94 174 ARG A O 1
ATOM 1331 N N . VAL A 1 175 ? -12.925 -8.644 16.101 1.00 80.88 175 VAL A N 1
ATOM 1332 C CA . VAL A 1 175 ? -13.156 -9.417 17.323 1.00 80.88 175 VAL A CA 1
ATOM 1333 C C . VAL A 1 175 ? -13.410 -8.438 18.463 1.00 80.88 175 VAL A C 1
ATOM 1335 O O . VAL A 1 175 ? -12.537 -7.630 18.797 1.00 80.88 175 VAL A O 1
ATOM 1338 N N . ASP A 1 176 ? -14.605 -8.503 19.044 1.00 68.56 176 ASP A N 1
ATOM 1339 C CA . ASP A 1 176 ? -14.995 -7.651 20.167 1.00 68.56 176 ASP A CA 1
ATOM 1340 C C . ASP A 1 176 ? -14.147 -7.936 21.414 1.00 68.56 176 ASP A C 1
ATOM 1342 O O . ASP A 1 176 ? -13.655 -9.045 21.621 1.00 68.56 176 ASP A O 1
ATOM 1346 N N . GLY A 1 177 ? -13.903 -6.903 22.226 1.00 59.16 177 GLY A N 1
ATOM 1347 C CA . GLY A 1 177 ? -13.116 -7.000 23.466 1.00 59.16 177 GLY A CA 1
ATOM 1348 C C . GLY A 1 177 ? -11.601 -7.193 23.289 1.00 59.16 177 GLY A C 1
ATOM 1349 O O . GLY A 1 177 ? -10.848 -6.988 24.234 1.00 59.16 177 GLY A O 1
ATOM 1350 N N . ALA A 1 178 ? -11.116 -7.506 22.084 1.00 58.53 178 ALA A N 1
ATOM 1351 C CA . ALA A 1 178 ? -9.707 -7.814 21.818 1.00 58.53 178 ALA A CA 1
ATOM 1352 C C . ALA A 1 178 ? -8.890 -6.614 21.293 1.00 58.53 178 ALA A C 1
ATOM 1354 O O . ALA A 1 178 ? -8.002 -6.789 20.459 1.00 58.53 178 ALA A O 1
ATOM 1355 N N . GLY A 1 179 ? -9.214 -5.385 21.711 1.00 58.50 179 GLY A N 1
ATOM 1356 C CA . GLY A 1 179 ? -8.498 -4.178 21.266 1.00 58.50 179 GLY A CA 1
ATOM 1357 C C . GLY A 1 179 ? -8.595 -3.906 19.757 1.00 58.50 179 GLY A C 1
ATOM 1358 O O . GLY A 1 179 ? -7.693 -3.314 19.178 1.00 58.50 179 GLY A O 1
ATOM 1359 N N . GLY A 1 180 ? -9.662 -4.373 19.096 1.00 65.25 180 GLY A N 1
ATOM 1360 C CA . GLY A 1 180 ? -9.855 -4.181 17.654 1.00 65.25 180 GLY A CA 1
ATOM 1361 C C . GLY A 1 180 ? -9.085 -5.160 16.763 1.00 65.25 180 GLY A C 1
ATOM 1362 O O . GLY A 1 180 ? -8.907 -4.883 15.577 1.00 65.25 180 GLY A O 1
ATOM 1363 N N . ARG A 1 181 ? -8.646 -6.309 17.299 1.00 77.12 181 ARG A N 1
ATOM 1364 C CA . ARG A 1 181 ? -8.046 -7.385 16.494 1.00 77.12 181 ARG A CA 1
ATOM 1365 C C . ARG A 1 181 ? -8.987 -7.857 15.388 1.00 77.12 181 ARG A C 1
ATOM 1367 O O . ARG A 1 181 ? -10.202 -7.945 15.561 1.00 77.12 181 ARG A O 1
ATOM 1374 N N . LEU A 1 182 ? -8.387 -8.209 14.258 1.00 85.75 182 LEU A N 1
ATOM 1375 C CA . LEU A 1 182 ? -9.084 -8.714 13.085 1.00 85.75 182 LEU A CA 1
ATOM 1376 C C . LEU A 1 182 ? -8.920 -10.233 12.996 1.00 85.75 182 LEU A C 1
ATOM 1378 O O . LEU A 1 182 ? -7.812 -10.759 13.107 1.00 85.75 182 LEU A O 1
ATOM 1382 N N . ARG A 1 183 ? -10.027 -10.940 12.773 1.00 90.25 183 ARG A N 1
ATOM 1383 C CA . ARG A 1 183 ? -10.058 -12.374 12.484 1.00 90.25 183 ARG A CA 1
ATOM 1384 C C . ARG A 1 183 ? -10.326 -12.576 11.003 1.00 90.25 183 ARG A C 1
ATOM 1386 O O . ARG A 1 183 ? -11.335 -12.107 10.484 1.00 90.25 183 ARG A O 1
ATOM 1393 N N . PHE A 1 184 ? -9.437 -13.306 10.345 1.00 93.31 184 PHE A N 1
ATOM 1394 C CA . PHE A 1 184 ? -9.559 -13.648 8.935 1.00 93.31 184 PHE A CA 1
ATOM 1395 C C . PHE A 1 184 ? -9.922 -15.121 8.759 1.00 93.31 184 PHE A C 1
ATOM 1397 O O . PHE A 1 184 ? -9.330 -15.991 9.400 1.00 93.31 184 PHE A O 1
ATOM 1404 N N . ARG A 1 185 ? -10.869 -15.390 7.861 1.00 93.94 185 ARG A N 1
ATOM 1405 C CA . ARG A 1 185 ? -11.216 -16.733 7.394 1.00 93.94 185 ARG A CA 1
ATOM 1406 C C . ARG A 1 185 ? -10.961 -16.800 5.883 1.00 93.94 185 ARG A C 1
ATOM 1408 O O . ARG A 1 185 ? -11.657 -16.091 5.158 1.00 93.94 185 ARG A O 1
ATOM 1415 N N . PRO A 1 186 ? -9.990 -17.600 5.411 1.00 93.44 186 PRO A N 1
ATOM 1416 C CA . PRO A 1 186 ? -9.681 -17.692 3.988 1.00 93.44 186 PRO A CA 1
ATOM 1417 C C . PRO A 1 186 ? -10.787 -18.425 3.217 1.00 93.44 186 PRO A C 1
ATOM 1419 O O . PRO A 1 186 ? -11.384 -19.368 3.736 1.00 93.44 186 PRO A O 1
ATOM 1422 N N . ASP A 1 187 ? -11.011 -18.032 1.960 1.00 93.81 187 ASP A N 1
ATOM 1423 C CA . ASP A 1 187 ? -11.959 -18.707 1.053 1.00 93.81 187 ASP A CA 1
ATOM 1424 C C . ASP A 1 187 ? -11.406 -20.039 0.519 1.00 93.81 187 ASP A C 1
ATOM 1426 O O . ASP A 1 187 ? -12.148 -20.894 0.038 1.00 93.81 187 ASP A O 1
ATOM 1430 N N . ARG A 1 188 ? -10.078 -20.196 0.532 1.00 89.06 188 ARG A N 1
ATOM 1431 C CA . ARG A 1 188 ? -9.358 -21.336 -0.047 1.00 89.06 188 ARG A CA 1
ATOM 1432 C C . ARG A 1 188 ? -8.260 -21.816 0.902 1.00 89.06 188 ARG A C 1
ATOM 1434 O O . ARG A 1 188 ? -7.725 -21.004 1.657 1.00 89.06 188 ARG A O 1
ATOM 1441 N N . PRO A 1 189 ? -7.879 -23.104 0.848 1.00 83.88 189 PRO A N 1
ATOM 1442 C CA . PRO A 1 189 ? -6.770 -23.606 1.646 1.00 83.88 189 PRO A CA 1
ATOM 1443 C C . PRO A 1 189 ? -5.445 -22.906 1.281 1.00 83.88 189 PRO A C 1
ATOM 1445 O O . PRO A 1 189 ? -5.293 -22.418 0.151 1.00 83.88 189 PRO A O 1
ATOM 1448 N N . PRO A 1 190 ? -4.471 -22.864 2.211 1.00 76.69 190 PRO A N 1
ATOM 1449 C CA . PRO A 1 190 ? -3.152 -22.302 1.947 1.00 76.69 190 PRO A CA 1
ATOM 1450 C C . PRO A 1 190 ? -2.492 -22.974 0.741 1.00 76.69 190 PRO A C 1
ATOM 1452 O O . PRO A 1 190 ? -2.530 -24.194 0.588 1.00 76.69 190 PRO A O 1
ATOM 1455 N N . ARG A 1 191 ? -1.849 -22.178 -0.118 1.00 74.00 191 ARG A N 1
ATOM 1456 C CA . ARG A 1 191 ? -1.025 -22.723 -1.204 1.00 74.00 191 ARG A CA 1
ATOM 1457 C C . ARG A 1 191 ? 0.302 -23.234 -0.648 1.00 74.00 191 ARG A C 1
ATOM 1459 O O . ARG A 1 191 ? 0.911 -22.566 0.187 1.00 74.00 191 ARG A O 1
ATOM 1466 N N . ALA A 1 192 ? 0.778 -24.364 -1.170 1.00 72.06 192 ALA A N 1
ATOM 1467 C CA . ALA A 1 192 ? 2.097 -24.898 -0.843 1.00 72.06 192 ALA A CA 1
ATOM 1468 C C . ALA A 1 192 ? 3.203 -23.852 -1.088 1.00 72.06 192 ALA A C 1
ATOM 1470 O O . ALA A 1 192 ? 3.163 -23.110 -2.073 1.00 72.06 192 ALA A O 1
ATOM 1471 N N . GLY A 1 193 ? 4.171 -23.775 -0.172 1.00 68.19 193 GLY A N 1
ATOM 1472 C CA . GLY A 1 193 ? 5.294 -22.833 -0.245 1.00 68.19 193 GLY A CA 1
ATOM 1473 C C . GLY A 1 193 ? 4.975 -21.389 0.162 1.00 68.19 193 GLY A C 1
ATOM 1474 O O . GLY A 1 193 ? 5.872 -20.549 0.130 1.00 68.19 193 GLY A O 1
ATOM 1475 N N . ARG A 1 194 ? 3.733 -21.071 0.562 1.00 71.81 194 ARG A N 1
ATOM 1476 C CA . ARG A 1 194 ? 3.421 -19.783 1.197 1.00 71.81 194 ARG A CA 1
ATOM 1477 C C . ARG A 1 194 ? 3.581 -19.870 2.714 1.00 71.81 194 ARG A C 1
ATOM 1479 O O . ARG A 1 194 ? 3.254 -20.909 3.288 1.00 71.81 194 ARG A O 1
ATOM 1486 N N . PRO A 1 195 ? 4.030 -18.791 3.377 1.00 68.50 195 PRO A N 1
ATOM 1487 C CA . PRO A 1 195 ? 4.105 -18.786 4.826 1.00 68.50 195 PRO A CA 1
ATOM 1488 C C . PRO A 1 195 ? 2.734 -19.014 5.466 1.00 68.50 195 PRO A C 1
ATOM 1490 O O . PRO A 1 195 ? 1.779 -18.286 5.196 1.00 68.50 195 PRO A O 1
ATOM 1493 N N . THR A 1 196 ? 2.649 -20.013 6.337 1.00 74.12 196 THR A N 1
ATOM 1494 C CA . THR A 1 196 ? 1.478 -20.273 7.176 1.00 74.12 196 THR A CA 1
ATOM 1495 C C . THR A 1 196 ? 1.665 -19.630 8.549 1.00 74.12 196 THR A C 1
ATOM 1497 O O . THR A 1 196 ? 2.762 -19.649 9.102 1.00 74.12 196 THR A O 1
ATOM 1500 N N . GLY A 1 197 ? 0.592 -19.073 9.115 1.00 83.56 197 GLY A N 1
ATOM 1501 C CA . GLY A 1 197 ? 0.633 -18.357 10.396 1.00 83.56 197 GLY A CA 1
ATOM 1502 C C . GLY A 1 197 ? 0.873 -16.852 10.244 1.00 83.56 197 GLY A C 1
ATOM 1503 O O . GLY A 1 197 ? 0.566 -16.271 9.199 1.00 83.56 197 GLY A O 1
ATOM 1504 N N . GLY A 1 198 ? 1.373 -16.222 11.311 1.00 90.00 198 GLY A N 1
ATOM 1505 C CA . GLY A 1 198 ? 1.595 -14.775 11.377 1.00 90.00 198 GLY A CA 1
ATOM 1506 C C . GLY A 1 198 ? 0.316 -13.947 11.539 1.00 90.00 198 GLY A C 1
ATOM 1507 O O . GLY A 1 198 ? -0.769 -14.476 11.794 1.00 90.00 198 GLY A O 1
ATOM 1508 N N . LEU A 1 199 ? 0.461 -12.630 11.394 1.00 92.81 199 LEU A N 1
ATOM 1509 C CA . LEU A 1 199 ? -0.657 -11.690 11.375 1.00 92.81 199 LEU A CA 1
ATOM 1510 C C . LEU A 1 199 ? -1.163 -11.491 9.947 1.00 92.81 199 LEU A C 1
ATOM 1512 O O . LEU A 1 199 ? -0.414 -11.603 8.974 1.00 92.81 199 LEU A O 1
ATOM 1516 N N . VAL A 1 200 ? -2.447 -11.171 9.841 1.00 93.38 200 VAL A N 1
ATOM 1517 C CA . VAL A 1 200 ? -3.109 -10.804 8.589 1.00 93.38 200 VAL A CA 1
ATOM 1518 C C . VAL A 1 200 ? -3.283 -9.295 8.551 1.00 93.38 200 VAL A C 1
ATOM 1520 O O . VAL A 1 200 ? -3.799 -8.701 9.497 1.00 93.38 200 VAL A O 1
ATOM 1523 N N . VAL A 1 201 ? -2.846 -8.676 7.460 1.00 95.62 201 VAL A N 1
ATOM 1524 C CA . VAL A 1 201 ? -2.978 -7.236 7.240 1.00 95.62 201 VAL A CA 1
ATOM 1525 C C . VAL A 1 201 ? -3.871 -7.022 6.025 1.00 95.62 201 VAL A C 1
ATOM 1527 O O . VAL A 1 201 ? -3.565 -7.576 4.966 1.00 95.62 201 VAL A O 1
ATOM 1530 N N . PRO A 1 202 ? -4.974 -6.264 6.142 1.00 97.00 202 PRO A N 1
ATOM 1531 C CA . PRO A 1 202 ? -5.833 -5.967 5.004 1.00 97.00 202 PRO A CA 1
ATOM 1532 C C . PRO A 1 202 ? -5.058 -5.242 3.903 1.00 97.00 202 PRO A C 1
ATOM 1534 O O . PRO A 1 202 ? -4.261 -4.346 4.186 1.00 97.00 202 PRO A O 1
ATOM 1537 N N . VAL A 1 203 ? -5.311 -5.630 2.656 1.00 98.12 203 VAL A N 1
ATOM 1538 C CA . VAL A 1 203 ? -4.769 -4.994 1.455 1.00 98.12 203 VAL A CA 1
ATOM 1539 C C . VAL A 1 203 ? -5.943 -4.473 0.636 1.00 98.12 203 VAL A C 1
ATOM 1541 O O . VAL A 1 203 ? -6.825 -5.237 0.248 1.00 98.12 203 VAL A O 1
ATOM 1544 N N . LEU A 1 204 ? -5.985 -3.165 0.408 1.00 97.75 204 LEU A N 1
ATOM 1545 C CA . LEU A 1 204 ? -7.114 -2.474 -0.206 1.00 97.75 204 LEU A CA 1
ATOM 1546 C C . LEU A 1 204 ? -6.686 -1.795 -1.509 1.00 97.75 204 LEU A C 1
ATOM 1548 O O . LEU A 1 204 ? -5.590 -1.234 -1.567 1.00 97.75 204 LEU A O 1
ATOM 1552 N N . PRO A 1 205 ? -7.542 -1.770 -2.544 1.00 96.56 205 PRO A N 1
ATOM 1553 C CA . PRO A 1 205 ? -7.361 -0.821 -3.632 1.00 96.56 205 PRO A CA 1
ATOM 1554 C C . PRO A 1 205 ? -7.640 0.609 -3.124 1.00 96.56 205 PRO A C 1
ATOM 1556 O O . PRO A 1 205 ? -8.436 0.771 -2.189 1.00 96.56 205 PRO A O 1
ATOM 1559 N N . PRO A 1 206 ? -7.062 1.652 -3.748 1.00 94.25 206 PRO A N 1
ATOM 1560 C CA . PRO A 1 206 ? -7.321 3.055 -3.418 1.00 94.25 206 PRO A CA 1
ATOM 1561 C C . PRO A 1 206 ? -8.711 3.480 -3.920 1.00 94.25 206 PRO A C 1
ATOM 1563 O O . PRO A 1 206 ? -8.856 4.268 -4.845 1.00 94.25 206 PRO A O 1
ATOM 1566 N N . SER A 1 207 ? -9.761 2.901 -3.340 1.00 93.50 207 SER A N 1
ATOM 1567 C CA . SER A 1 207 ? -11.153 3.177 -3.696 1.00 93.50 207 SER A CA 1
ATOM 1568 C C . SER A 1 207 ? -11.961 3.528 -2.455 1.00 93.50 207 SER A C 1
ATOM 1570 O O . SER A 1 207 ? -11.780 2.927 -1.391 1.00 93.50 207 SER A O 1
ATOM 1572 N N . ALA A 1 208 ? -12.902 4.462 -2.606 1.00 92.38 208 ALA A N 1
ATOM 1573 C CA . ALA A 1 208 ? -13.784 4.885 -1.521 1.00 92.38 208 ALA A CA 1
ATOM 1574 C C . ALA A 1 208 ? -14.567 3.706 -0.917 1.00 92.38 208 ALA A C 1
ATOM 1576 O O . ALA A 1 208 ? -14.709 3.615 0.300 1.00 92.38 208 ALA A O 1
ATOM 1577 N N . ALA A 1 209 ? -15.015 2.763 -1.753 1.00 93.50 209 ALA A N 1
ATOM 1578 C CA . ALA A 1 209 ? -15.743 1.581 -1.303 1.00 93.50 209 ALA A CA 1
ATOM 1579 C C . ALA A 1 209 ? -14.890 0.682 -0.390 1.00 93.50 209 ALA A C 1
ATOM 1581 O O . ALA A 1 209 ? -15.341 0.308 0.695 1.00 93.50 209 ALA A O 1
ATOM 1582 N N . ALA A 1 210 ? -13.653 0.365 -0.791 1.00 94.62 210 ALA A N 1
ATOM 1583 C CA . ALA A 1 210 ? -12.770 -0.496 -0.004 1.00 94.62 210 ALA A CA 1
ATOM 1584 C C . ALA A 1 210 ? -12.311 0.181 1.296 1.00 94.62 210 ALA A C 1
ATOM 1586 O O . ALA A 1 210 ? -12.381 -0.424 2.368 1.00 94.62 210 ALA A O 1
ATOM 1587 N N . LEU A 1 211 ? -11.906 1.453 1.215 1.00 93.38 211 LEU A N 1
ATOM 1588 C CA . LEU A 1 211 ? -11.494 2.244 2.376 1.00 93.38 211 LEU A CA 1
ATOM 1589 C C . LEU A 1 211 ? -12.654 2.438 3.360 1.00 93.38 211 LEU A C 1
ATOM 1591 O O . LEU A 1 211 ? -12.478 2.242 4.560 1.00 93.38 211 LEU A O 1
ATOM 1595 N N . GLY A 1 212 ? -13.855 2.745 2.865 1.00 92.00 212 GLY A N 1
ATOM 1596 C CA . GLY A 1 212 ? -15.054 2.903 3.687 1.00 92.00 212 GLY A CA 1
ATOM 1597 C C . GLY A 1 212 ? -15.524 1.595 4.330 1.00 92.00 212 GLY A C 1
ATOM 1598 O O . GLY A 1 212 ? -15.967 1.594 5.481 1.00 92.00 212 GLY A O 1
ATOM 1599 N N . ALA A 1 213 ? -15.412 0.460 3.631 1.00 92.06 213 ALA A N 1
ATOM 1600 C CA . ALA A 1 213 ? -15.694 -0.854 4.212 1.00 92.06 213 ALA A CA 1
ATOM 1601 C C . ALA A 1 213 ? -14.722 -1.182 5.356 1.00 92.06 213 ALA A C 1
ATOM 1603 O O . ALA A 1 213 ? -15.155 -1.585 6.437 1.00 92.06 213 ALA A O 1
ATOM 1604 N N . TRP A 1 214 ? -13.427 -0.943 5.151 1.00 91.94 214 TRP A N 1
ATOM 1605 C CA . TRP A 1 214 ? -12.413 -1.160 6.177 1.00 91.94 214 TRP A CA 1
ATOM 1606 C C . TRP A 1 214 ? -12.543 -0.197 7.366 1.00 91.94 214 TRP A C 1
ATOM 1608 O O . TRP A 1 214 ? -12.477 -0.634 8.513 1.00 91.94 214 TRP A O 1
ATOM 1618 N N . ALA A 1 215 ? -12.805 1.089 7.122 1.00 89.50 215 ALA A N 1
ATOM 1619 C CA . ALA A 1 215 ? -12.998 2.075 8.182 1.00 89.50 215 ALA A CA 1
ATOM 1620 C C . ALA A 1 215 ? -14.186 1.706 9.085 1.00 89.50 215 ALA A C 1
ATOM 1622 O O . ALA A 1 215 ? -14.054 1.708 10.309 1.00 89.50 215 ALA A O 1
ATOM 1623 N N . ARG A 1 216 ? -15.323 1.298 8.497 1.00 89.00 216 ARG A N 1
ATOM 1624 C CA . ARG A 1 216 ? -16.482 0.798 9.258 1.00 89.00 216 ARG A CA 1
ATOM 1625 C C . ARG A 1 216 ? -16.154 -0.464 10.050 1.00 89.00 216 ARG A C 1
ATOM 1627 O O . ARG A 1 216 ? -16.597 -0.582 11.191 1.00 89.00 216 ARG A O 1
ATOM 1634 N N . LEU A 1 217 ? -15.367 -1.378 9.474 1.00 89.44 217 LEU A N 1
ATOM 1635 C CA . LEU A 1 217 ? -14.917 -2.588 10.162 1.00 89.44 217 LEU A CA 1
ATOM 1636 C C . LEU A 1 217 ? -14.078 -2.244 11.399 1.00 89.44 217 LEU A C 1
ATOM 1638 O O . LEU A 1 217 ? -14.381 -2.735 12.481 1.00 89.44 217 LEU A O 1
ATOM 1642 N N . VAL A 1 218 ? -13.058 -1.390 11.265 1.00 86.81 218 VAL A N 1
ATOM 1643 C CA . VAL A 1 218 ? -12.163 -1.011 12.377 1.00 86.81 218 VAL A CA 1
ATOM 1644 C C . VAL A 1 218 ? -12.902 -0.205 13.448 1.00 86.81 218 VAL A C 1
ATOM 1646 O O . VAL A 1 218 ? -12.693 -0.436 14.641 1.00 86.81 218 VAL A O 1
ATOM 1649 N N . ALA A 1 219 ? -13.813 0.679 13.034 1.00 84.38 219 ALA A N 1
ATOM 1650 C CA . ALA A 1 219 ? -14.658 1.454 13.937 1.00 84.38 219 ALA A CA 1
ATOM 1651 C C . ALA A 1 219 ? -15.732 0.608 14.651 1.00 84.38 219 ALA A C 1
ATOM 1653 O O . ALA A 1 219 ? -16.360 1.095 15.587 1.00 84.38 219 ALA A O 1
ATOM 1654 N N . GLY A 1 220 ? -15.948 -0.649 14.241 1.00 84.06 220 GLY A N 1
ATOM 1655 C CA . GLY A 1 220 ? -17.004 -1.501 14.795 1.00 84.06 220 GLY A CA 1
ATOM 1656 C C . GLY A 1 220 ? -18.416 -1.041 14.424 1.00 84.06 220 GLY A C 1
ATOM 1657 O O . GLY A 1 220 ? -19.357 -1.313 15.157 1.00 84.06 220 GLY A O 1
ATOM 1658 N N . LEU A 1 221 ? -18.564 -0.329 13.304 1.00 82.12 221 LEU A N 1
ATOM 1659 C CA . LEU A 1 221 ? -19.845 0.193 12.812 1.00 82.12 221 LEU A CA 1
ATOM 1660 C C . LEU A 1 221 ? -20.578 -0.795 11.885 1.00 82.12 221 LEU A C 1
ATOM 1662 O O . LEU A 1 221 ? -21.647 -0.481 11.371 1.00 82.12 221 LEU A O 1
ATOM 1666 N N . GLY A 1 222 ? -19.984 -1.959 11.609 1.00 74.38 222 GLY A N 1
ATOM 1667 C CA . GLY A 1 222 ? -20.570 -3.013 10.780 1.00 74.38 222 GLY A CA 1
ATOM 1668 C C . GLY A 1 222 ? -21.071 -4.193 11.610 1.00 74.38 222 GLY A C 1
ATOM 1669 O O . GLY A 1 222 ? -20.508 -4.502 12.655 1.00 74.38 222 GLY A O 1
ATOM 1670 N N . SER A 1 223 ? -22.095 -4.888 11.115 1.00 66.69 223 SER A N 1
ATOM 1671 C CA . SER A 1 223 ? -22.754 -6.009 11.800 1.00 66.69 223 SER A CA 1
ATOM 1672 C C . SER A 1 223 ? -22.160 -7.393 11.492 1.00 66.69 223 SER A C 1
ATOM 1674 O O . SER A 1 223 ? -22.767 -8.407 11.831 1.00 66.69 223 SER A O 1
ATOM 1676 N N . GLY A 1 224 ? -20.985 -7.488 10.854 1.00 81.38 224 GLY A N 1
ATOM 1677 C CA . GLY A 1 224 ? -20.424 -8.795 10.508 1.00 81.38 224 GLY A CA 1
ATOM 1678 C C . GLY A 1 224 ? -19.105 -8.787 9.741 1.00 81.38 224 GLY A C 1
ATOM 1679 O O . GLY A 1 224 ? -18.429 -7.767 9.606 1.00 81.38 224 GLY A O 1
ATOM 1680 N N . ALA A 1 225 ? -18.734 -9.974 9.257 1.00 89.50 225 ALA A N 1
ATOM 1681 C CA . ALA A 1 225 ? -17.535 -10.178 8.455 1.00 89.50 225 ALA A CA 1
ATOM 1682 C C . ALA A 1 225 ? -17.690 -9.552 7.059 1.00 89.50 225 ALA A C 1
ATOM 1684 O O . ALA A 1 225 ? -18.739 -9.683 6.431 1.00 89.50 225 ALA A O 1
ATOM 1685 N N . VAL A 1 226 ? -16.632 -8.921 6.550 1.00 92.56 226 VAL A N 1
ATOM 1686 C CA . VAL A 1 226 ? -16.597 -8.304 5.215 1.00 92.56 226 VAL A CA 1
ATOM 1687 C C . VAL A 1 226 ? -15.643 -9.062 4.289 1.00 92.56 226 VAL A C 1
ATOM 1689 O O . VAL A 1 226 ? -14.631 -9.582 4.769 1.00 92.56 226 VAL A O 1
ATOM 1692 N N . PRO A 1 227 ? -15.915 -9.139 2.973 1.00 94.25 227 PRO A N 1
ATOM 1693 C CA . PRO A 1 227 ? -14.939 -9.637 2.009 1.00 94.25 227 PRO A CA 1
ATOM 1694 C C . PRO A 1 227 ? -13.638 -8.83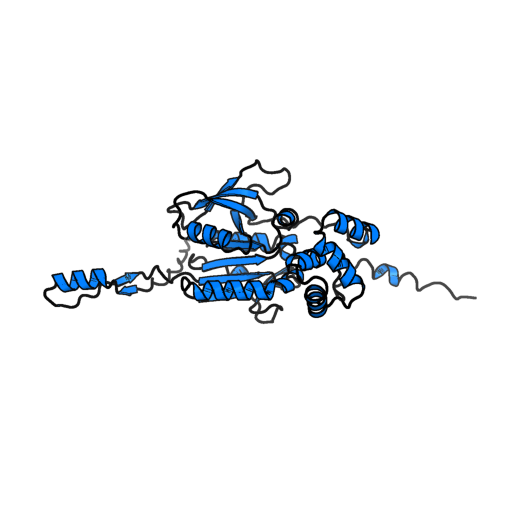5 2.091 1.00 94.25 227 PRO A C 1
ATOM 1696 O O . PRO A 1 227 ? -13.668 -7.607 2.184 1.00 94.25 227 PRO A O 1
ATOM 1699 N N . ALA A 1 228 ? -12.502 -9.524 2.061 1.00 95.06 228 ALA A N 1
ATOM 1700 C CA . ALA A 1 228 ? -11.197 -8.897 2.183 1.00 95.06 228 ALA A CA 1
ATOM 1701 C C . ALA A 1 228 ? -10.120 -9.657 1.408 1.00 95.06 228 ALA A C 1
ATOM 1703 O O . ALA A 1 228 ? -10.149 -10.883 1.278 1.00 95.06 228 ALA A O 1
ATOM 1704 N N . GLU A 1 229 ? -9.128 -8.896 0.969 1.00 96.44 229 GLU A N 1
ATOM 1705 C CA . GLU A 1 229 ? -7.818 -9.392 0.575 1.00 96.44 229 GLU A CA 1
ATOM 1706 C C . GLU A 1 229 ? -6.855 -9.093 1.723 1.00 96.44 229 GLU A C 1
ATOM 1708 O O . GLU A 1 229 ? -6.838 -7.977 2.249 1.00 96.44 229 GLU A O 1
ATOM 1713 N N . VAL A 1 230 ? -6.070 -10.082 2.147 1.00 95.56 230 VAL A N 1
ATOM 1714 C CA . VAL A 1 230 ? -5.098 -9.903 3.233 1.00 95.56 230 VAL A CA 1
ATOM 1715 C C . VAL A 1 230 ? -3.715 -10.388 2.828 1.00 95.56 230 VAL A C 1
ATOM 1717 O O . VAL A 1 230 ? -3.574 -11.424 2.181 1.00 95.56 230 VAL A O 1
ATOM 1720 N N . GLY A 1 231 ? -2.686 -9.654 3.236 1.00 94.94 231 GLY A N 1
ATOM 1721 C CA . GLY A 1 231 ? -1.297 -10.093 3.197 1.00 94.94 231 GLY A CA 1
ATOM 1722 C C . GLY A 1 231 ? -0.905 -10.723 4.531 1.00 94.94 231 GLY A C 1
ATOM 1723 O O . GLY A 1 231 ? -1.286 -10.224 5.594 1.00 94.94 231 GLY A O 1
ATOM 1724 N N . ARG A 1 232 ? -0.134 -11.815 4.496 1.00 93.94 232 ARG A N 1
ATOM 1725 C CA . ARG A 1 232 ? 0.437 -12.419 5.709 1.00 93.94 232 ARG A CA 1
ATOM 1726 C C . ARG A 1 232 ? 1.796 -11.823 6.031 1.00 93.94 232 ARG A C 1
ATOM 1728 O O . ARG A 1 232 ? 2.689 -11.798 5.186 1.00 93.94 232 ARG A O 1
ATOM 1735 N N . VAL A 1 233 ? 1.968 -11.424 7.284 1.00 95.19 233 VAL A N 1
ATOM 1736 C CA . VAL A 1 233 ? 3.222 -10.887 7.815 1.00 95.19 233 VAL A CA 1
ATOM 1737 C C . VAL A 1 233 ? 3.664 -11.688 9.035 1.00 95.19 233 VAL A C 1
ATOM 1739 O O . VAL A 1 233 ? 2.843 -12.139 9.831 1.00 95.19 233 VAL A O 1
ATOM 1742 N N . LEU A 1 234 ? 4.971 -11.900 9.175 1.00 95.12 234 LEU A N 1
ATOM 1743 C CA . LEU A 1 234 ? 5.559 -12.759 10.210 1.00 95.12 234 LEU A CA 1
ATOM 1744 C C . LEU A 1 234 ? 6.643 -11.977 10.952 1.00 95.12 234 LEU A C 1
ATOM 1746 O O . LEU A 1 234 ? 7.283 -11.122 10.335 1.00 95.12 234 LEU A O 1
ATOM 1750 N N . PRO A 1 235 ? 6.926 -12.306 12.224 1.00 94.81 235 PRO A N 1
ATOM 1751 C CA . PRO A 1 235 ? 8.007 -11.656 12.964 1.00 94.81 235 PRO A CA 1
ATOM 1752 C C . PRO A 1 235 ? 9.371 -11.884 12.295 1.00 94.81 235 PRO A C 1
ATOM 1754 O O . PRO A 1 235 ? 10.175 -10.962 12.209 1.00 94.81 235 PRO A O 1
ATOM 1757 N N . GLY A 1 236 ? 9.596 -13.087 11.759 1.00 93.56 236 GLY A N 1
ATOM 1758 C CA . GLY A 1 236 ? 10.755 -13.450 10.941 1.00 93.56 236 GLY A CA 1
ATOM 1759 C C . GLY A 1 236 ? 10.365 -13.711 9.488 1.00 93.56 236 GLY A C 1
ATOM 1760 O O . GLY A 1 236 ? 10.664 -14.780 8.967 1.00 93.56 236 GLY A O 1
ATOM 1761 N N . HIS A 1 237 ? 9.622 -12.792 8.854 1.00 93.88 237 HIS A N 1
ATOM 1762 C CA . HIS A 1 237 ? 9.206 -12.958 7.454 1.00 93.88 237 HIS A CA 1
ATOM 1763 C C . HIS A 1 237 ? 10.431 -13.239 6.571 1.00 93.88 237 HIS A C 1
ATOM 1765 O O . HIS A 1 237 ? 11.404 -12.501 6.687 1.00 93.88 237 HIS A O 1
ATOM 1771 N N . PRO A 1 238 ? 10.442 -14.285 5.731 1.00 91.62 238 PRO A N 1
ATOM 1772 C CA . PRO A 1 238 ? 11.639 -14.645 4.982 1.00 91.62 238 PRO A CA 1
ATOM 1773 C C . PRO A 1 238 ? 11.922 -13.632 3.871 1.00 91.62 238 PRO A C 1
ATOM 1775 O O . PRO A 1 238 ? 11.002 -13.094 3.255 1.00 91.62 238 PRO A O 1
ATOM 1778 N N . ALA A 1 239 ? 13.202 -13.405 3.579 1.00 91.38 239 ALA A N 1
ATOM 1779 C CA . ALA A 1 239 ? 13.583 -12.745 2.338 1.00 91.38 239 ALA A CA 1
ATOM 1780 C C . ALA A 1 239 ? 13.235 -13.650 1.148 1.00 91.38 239 ALA A C 1
ATOM 1782 O O . ALA A 1 239 ? 13.392 -14.874 1.209 1.00 91.38 239 ALA A O 1
ATOM 1783 N N . ALA A 1 240 ? 12.797 -13.052 0.043 1.00 86.50 240 ALA A N 1
ATOM 1784 C CA . ALA A 1 240 ? 12.616 -13.785 -1.195 1.00 86.50 240 ALA A CA 1
ATOM 1785 C C . ALA A 1 240 ? 13.967 -14.334 -1.688 1.00 86.50 240 ALA A C 1
ATOM 1787 O O . ALA A 1 240 ? 14.979 -13.622 -1.604 1.00 86.50 240 ALA A O 1
ATOM 1788 N N . PRO A 1 241 ? 13.999 -15.550 -2.267 1.00 78.44 241 PRO A N 1
ATOM 1789 C CA . PRO A 1 241 ? 15.221 -16.117 -2.820 1.00 78.44 241 PRO A CA 1
ATOM 1790 C C . PRO A 1 241 ? 15.940 -15.138 -3.756 1.00 78.44 241 PRO A C 1
ATOM 1792 O O . PRO A 1 241 ? 15.318 -14.320 -4.454 1.00 78.44 241 PRO A O 1
ATOM 1795 N N . ALA A 1 242 ? 17.272 -15.210 -3.780 1.00 68.44 242 ALA A N 1
ATOM 1796 C CA . ALA A 1 242 ? 18.068 -14.515 -4.783 1.00 68.44 242 ALA A CA 1
ATOM 1797 C C . ALA A 1 242 ? 17.565 -14.924 -6.173 1.00 68.44 242 ALA A C 1
ATOM 1799 O O . ALA A 1 242 ? 17.673 -16.082 -6.567 1.00 68.44 242 ALA A O 1
ATOM 1800 N N . ALA A 1 243 ? 16.962 -13.986 -6.907 1.00 61.03 243 ALA A N 1
ATOM 1801 C CA . ALA A 1 243 ? 16.639 -14.244 -8.299 1.00 61.03 243 ALA A CA 1
ATOM 1802 C C . ALA A 1 243 ? 17.960 -14.431 -9.051 1.00 61.03 243 ALA A C 1
ATOM 1804 O O . ALA A 1 243 ? 18.917 -13.697 -8.787 1.00 61.03 243 ALA A O 1
ATOM 1805 N N . ALA A 1 244 ? 18.002 -15.367 -10.005 1.00 54.44 244 ALA A N 1
ATOM 1806 C CA . ALA A 1 244 ? 19.117 -15.441 -10.942 1.00 54.44 244 ALA A CA 1
ATOM 1807 C C . ALA A 1 244 ? 19.387 -14.031 -11.508 1.00 54.44 244 ALA A C 1
ATOM 1809 O O . ALA A 1 244 ? 18.419 -13.307 -11.792 1.00 54.44 244 ALA A O 1
ATOM 1810 N N . PRO A 1 245 ? 20.660 -13.610 -11.648 1.00 54.31 245 PRO A N 1
ATOM 1811 C CA . PRO A 1 245 ? 20.981 -12.268 -12.106 1.00 54.31 245 PRO A CA 1
ATOM 1812 C C . PRO A 1 245 ? 20.198 -11.976 -13.388 1.00 54.31 245 PRO A C 1
ATOM 1814 O O . PRO A 1 245 ? 20.273 -12.734 -14.354 1.00 54.31 245 PRO A O 1
ATOM 1817 N N . ARG A 1 246 ? 19.438 -10.871 -13.422 1.00 54.34 246 ARG A N 1
ATOM 1818 C CA . ARG A 1 246 ? 18.620 -10.469 -14.593 1.00 54.34 246 ARG A CA 1
ATOM 1819 C C . ARG A 1 246 ? 19.420 -10.369 -15.896 1.00 54.34 246 ARG A C 1
ATOM 1821 O O . ARG A 1 246 ? 18.834 -10.367 -16.970 1.00 54.34 246 ARG A O 1
ATOM 1828 N N . MET A 1 247 ? 20.745 -10.331 -15.784 1.00 50.25 247 MET A N 1
ATOM 1829 C CA . MET A 1 247 ? 21.718 -10.402 -16.870 1.00 50.25 247 MET A CA 1
ATOM 1830 C C . MET A 1 247 ? 21.743 -11.737 -17.627 1.00 50.25 247 MET A C 1
ATOM 1832 O O . MET A 1 247 ? 22.328 -11.789 -18.700 1.00 50.25 247 MET A O 1
ATOM 1836 N N . ALA A 1 248 ? 21.097 -12.789 -17.121 1.00 56.72 248 ALA A N 1
ATOM 1837 C CA . ALA A 1 248 ? 21.029 -14.079 -17.805 1.00 56.72 248 ALA A CA 1
ATOM 1838 C C . ALA A 1 248 ? 19.938 -14.156 -18.890 1.00 56.72 248 ALA A C 1
ATOM 1840 O O . ALA A 1 248 ? 19.903 -15.132 -19.634 1.00 56.72 248 ALA A O 1
ATOM 1841 N N . ARG A 1 249 ? 19.025 -13.173 -18.984 1.00 70.81 249 ARG A N 1
ATOM 1842 C CA . ARG A 1 249 ? 17.903 -13.233 -19.937 1.00 70.81 249 ARG A CA 1
ATOM 1843 C C . ARG A 1 249 ? 18.116 -12.303 -21.130 1.00 70.81 249 ARG A C 1
ATOM 1845 O O . ARG A 1 249 ? 18.352 -11.110 -20.924 1.00 70.81 249 ARG A O 1
ATOM 1852 N N . PRO A 1 250 ? 17.982 -12.798 -22.373 1.00 84.00 250 PRO A N 1
ATOM 1853 C CA . PRO A 1 250 ? 18.113 -11.961 -23.555 1.00 84.00 250 PRO A CA 1
ATOM 1854 C C . PRO A 1 250 ? 16.990 -10.906 -23.593 1.00 84.00 250 PRO A C 1
ATOM 1856 O O . PRO A 1 250 ? 15.841 -11.230 -23.273 1.00 84.00 250 PRO A O 1
ATOM 1859 N N . PRO A 1 251 ? 17.259 -9.661 -24.039 1.00 86.38 251 PRO A N 1
ATOM 1860 C CA . PRO A 1 251 ? 16.261 -8.584 -24.074 1.00 86.38 251 PRO A CA 1
ATOM 1861 C C . PRO A 1 251 ? 14.947 -8.962 -24.771 1.00 86.38 251 PRO A C 1
ATOM 1863 O O . PRO A 1 251 ? 13.865 -8.609 -24.304 1.00 86.38 251 PRO A O 1
ATOM 1866 N N . ARG A 1 252 ? 15.020 -9.763 -25.843 1.00 89.12 252 ARG A N 1
ATOM 1867 C CA . ARG A 1 252 ? 13.840 -10.278 -26.559 1.00 89.12 252 ARG A CA 1
ATOM 1868 C C . ARG A 1 252 ? 12.919 -11.112 -25.663 1.00 89.12 252 ARG A C 1
ATOM 1870 O O . ARG A 1 252 ? 11.702 -11.043 -25.808 1.00 89.12 252 ARG A O 1
ATOM 1877 N N . GLU A 1 253 ? 13.473 -11.886 -24.732 1.00 89.56 253 GLU A N 1
ATOM 1878 C CA . GLU A 1 253 ? 12.674 -12.669 -23.786 1.00 89.56 253 GLU A CA 1
ATOM 1879 C C . GLU A 1 253 ? 11.978 -11.768 -22.758 1.00 89.56 253 GLU A C 1
ATOM 1881 O O . GLU A 1 253 ? 10.813 -12.004 -22.437 1.00 89.56 253 GLU A O 1
ATOM 1886 N N . LEU A 1 254 ? 12.647 -10.709 -22.288 1.00 88.44 254 LEU A N 1
ATOM 1887 C CA . LEU A 1 254 ? 12.040 -9.726 -21.382 1.00 88.44 254 LEU A CA 1
ATOM 1888 C C . LEU A 1 254 ? 10.844 -9.030 -22.044 1.00 88.44 254 LEU A C 1
ATOM 1890 O O . LEU A 1 254 ? 9.768 -8.969 -21.452 1.00 88.44 254 LEU A O 1
ATOM 1894 N N . VAL A 1 255 ? 11.000 -8.595 -23.299 1.00 92.25 255 VAL A N 1
ATOM 1895 C CA . VAL A 1 255 ? 9.915 -7.971 -24.074 1.00 92.25 255 VAL A CA 1
ATOM 1896 C C . VAL A 1 255 ? 8.759 -8.947 -24.302 1.00 92.25 255 VAL A C 1
ATOM 1898 O O . VAL A 1 255 ? 7.604 -8.571 -24.104 1.00 92.25 255 VAL A O 1
ATOM 1901 N N . ARG A 1 256 ? 9.037 -10.209 -24.666 1.00 91.88 256 ARG A N 1
ATOM 1902 C CA . ARG A 1 256 ? 7.986 -11.229 -24.835 1.00 91.88 256 ARG A CA 1
ATOM 1903 C C . ARG A 1 256 ? 7.192 -11.462 -23.550 1.00 91.88 256 ARG A C 1
ATOM 1905 O O . ARG A 1 256 ? 5.968 -11.476 -23.601 1.00 91.88 256 ARG A O 1
ATOM 1912 N N . ARG A 1 257 ? 7.874 -11.616 -22.409 1.00 89.75 257 ARG A N 1
ATOM 1913 C CA . ARG A 1 257 ? 7.225 -11.812 -21.098 1.00 89.75 257 ARG A CA 1
ATOM 1914 C C . ARG A 1 257 ? 6.384 -10.606 -20.684 1.00 89.75 257 ARG A C 1
ATOM 1916 O O . ARG A 1 257 ? 5.312 -10.774 -20.105 1.00 89.75 257 ARG A O 1
ATOM 1923 N N . PHE A 1 258 ? 6.866 -9.397 -20.965 1.00 92.12 258 PHE A N 1
ATOM 1924 C CA . PHE A 1 258 ? 6.099 -8.185 -20.706 1.00 92.12 258 PHE A CA 1
ATOM 1925 C C . PHE A 1 258 ? 4.826 -8.156 -21.560 1.00 92.12 258 PHE A C 1
ATOM 1927 O O . PHE A 1 258 ? 3.731 -8.099 -21.011 1.00 92.12 258 PHE A O 1
ATOM 1934 N N . ARG A 1 259 ? 4.946 -8.332 -22.883 1.00 92.94 259 ARG A N 1
ATOM 1935 C CA . ARG A 1 259 ? 3.795 -8.359 -23.804 1.00 92.94 259 ARG A CA 1
ATOM 1936 C C . ARG A 1 259 ? 2.766 -9.437 -23.473 1.00 92.94 259 ARG A C 1
ATOM 1938 O O . ARG A 1 259 ? 1.583 -9.214 -23.679 1.00 92.94 259 ARG A O 1
ATOM 1945 N N . SER A 1 260 ? 3.196 -10.589 -22.955 1.00 90.75 260 SER A N 1
ATOM 1946 C CA . SER A 1 260 ? 2.280 -11.681 -22.612 1.00 90.75 260 SER A CA 1
ATOM 1947 C C . SER A 1 260 ? 1.522 -11.469 -21.300 1.00 90.75 260 SER A C 1
ATOM 1949 O O . SER A 1 260 ? 0.711 -12.314 -20.935 1.00 90.75 260 SER A O 1
ATOM 1951 N N . SER A 1 261 ? 1.848 -10.435 -20.520 1.00 88.12 261 SER A N 1
ATOM 1952 C CA . SER A 1 261 ? 1.350 -10.324 -19.147 1.00 88.12 261 SER A CA 1
ATOM 1953 C C . SER A 1 261 ? 0.969 -8.921 -18.684 1.00 88.12 261 SER A C 1
ATOM 1955 O O . SER A 1 261 ? 0.351 -8.813 -17.624 1.00 88.12 261 SER A O 1
ATOM 1957 N N . ALA A 1 262 ? 1.339 -7.890 -19.440 1.00 91.00 262 ALA A N 1
ATOM 1958 C CA . ALA A 1 262 ? 0.996 -6.501 -19.183 1.00 91.00 262 ALA A CA 1
ATOM 1959 C C . ALA A 1 262 ? -0.337 -6.112 -19.833 1.00 91.00 262 ALA A C 1
ATOM 1961 O O . ALA A 1 262 ? -0.813 -6.778 -20.758 1.00 91.00 262 ALA A O 1
ATOM 1962 N N . SER A 1 263 ? -0.931 -5.020 -19.355 1.00 93.69 263 SER A N 1
ATOM 1963 C CA . SER A 1 263 ? -2.108 -4.429 -19.991 1.00 93.69 263 SER A CA 1
ATOM 1964 C C . SER A 1 263 ? -1.779 -3.961 -21.424 1.00 93.69 263 SER A C 1
ATOM 1966 O O . SER A 1 263 ? -0.643 -3.552 -21.693 1.00 93.69 263 SER A O 1
ATOM 1968 N N . PRO A 1 264 ? -2.749 -3.968 -22.361 1.00 94.25 264 PRO A N 1
ATOM 1969 C CA . PRO A 1 264 ? -2.535 -3.422 -23.703 1.00 94.25 264 PRO A CA 1
ATOM 1970 C C . PRO A 1 264 ? -2.025 -1.974 -23.682 1.00 94.25 264 PRO A C 1
ATOM 1972 O O . PRO A 1 264 ? -1.117 -1.628 -24.436 1.00 94.25 264 PRO A O 1
ATOM 1975 N N . ARG A 1 265 ? -2.541 -1.155 -22.754 1.00 95.12 265 ARG A N 1
ATOM 1976 C CA . ARG A 1 265 ? -2.113 0.237 -22.548 1.00 95.12 265 ARG A CA 1
ATOM 1977 C C . ARG A 1 265 ? -0.673 0.330 -22.047 1.00 95.12 265 ARG A C 1
ATOM 1979 O O . ARG A 1 265 ? 0.084 1.137 -22.572 1.00 95.12 265 ARG A O 1
ATOM 1986 N N . ALA A 1 266 ? -0.253 -0.531 -21.119 1.00 95.00 266 ALA A N 1
ATOM 1987 C CA . ALA A 1 266 ? 1.141 -0.612 -20.677 1.00 95.00 266 ALA A CA 1
ATOM 1988 C C . ALA A 1 266 ? 2.086 -1.024 -21.817 1.00 95.00 266 ALA A C 1
ATOM 1990 O O . ALA A 1 266 ? 3.183 -0.477 -21.944 1.00 95.00 266 ALA A O 1
ATOM 1991 N N . VAL A 1 267 ? 1.668 -1.964 -22.672 1.00 95.69 267 VAL A N 1
ATOM 1992 C CA . VAL A 1 267 ? 2.445 -2.359 -23.857 1.00 95.69 267 VAL A CA 1
ATOM 1993 C C . VAL A 1 267 ? 2.589 -1.192 -24.830 1.00 95.69 267 VAL A C 1
ATOM 1995 O O . VAL A 1 267 ? 3.700 -0.919 -25.283 1.00 95.69 267 VAL A O 1
ATOM 1998 N N . GLN A 1 268 ? 1.497 -0.490 -25.123 1.00 95.69 268 GLN A N 1
ATOM 1999 C CA . GLN A 1 268 ? 1.507 0.670 -26.011 1.00 95.69 268 GLN A CA 1
ATOM 2000 C C . GLN A 1 268 ? 2.343 1.822 -25.432 1.00 95.69 268 GLN A C 1
ATOM 2002 O O . GLN A 1 268 ? 3.162 2.408 -26.137 1.00 95.69 268 GLN A O 1
ATOM 2007 N N . LEU A 1 269 ? 2.226 2.090 -24.131 1.00 95.75 269 LEU A N 1
ATOM 2008 C CA . LEU A 1 269 ? 3.039 3.086 -23.442 1.00 95.75 269 LEU A CA 1
ATOM 2009 C C . LEU A 1 269 ? 4.530 2.734 -23.507 1.00 95.75 269 LEU A C 1
ATOM 2011 O O . LEU A 1 269 ? 5.344 3.594 -23.826 1.00 95.75 269 LEU A O 1
ATOM 2015 N N . ALA A 1 270 ? 4.903 1.468 -23.302 1.00 95.50 270 ALA A N 1
ATOM 2016 C CA . ALA A 1 270 ? 6.289 1.029 -23.459 1.00 95.50 270 ALA A CA 1
ATOM 2017 C C . ALA A 1 270 ? 6.830 1.247 -24.885 1.00 95.50 270 ALA A C 1
ATOM 2019 O O . ALA A 1 270 ? 8.018 1.527 -25.044 1.00 95.50 270 ALA A O 1
ATOM 2020 N N . VAL A 1 271 ? 5.977 1.146 -25.914 1.00 95.19 271 VAL A N 1
ATOM 2021 C CA . VAL A 1 271 ? 6.353 1.477 -27.298 1.00 95.19 271 VAL A CA 1
ATOM 2022 C C . VAL A 1 271 ? 6.657 2.968 -27.428 1.00 95.19 271 VAL A C 1
ATOM 2024 O O . VAL A 1 271 ? 7.741 3.301 -27.899 1.00 95.19 271 VAL A O 1
ATOM 2027 N N . TYR A 1 272 ? 5.783 3.862 -26.954 1.00 95.06 272 TYR A N 1
ATOM 2028 C CA . TYR A 1 272 ? 6.065 5.303 -27.012 1.00 95.06 272 TYR A CA 1
ATOM 2029 C C . TYR A 1 272 ? 7.318 5.680 -26.222 1.00 95.06 272 TYR A C 1
ATOM 2031 O O . TYR A 1 272 ? 8.165 6.420 -26.715 1.00 95.06 272 TYR A O 1
ATOM 2039 N N . LEU A 1 273 ? 7.484 5.109 -25.027 1.00 94.81 273 LEU A N 1
ATOM 2040 C CA . LEU A 1 273 ? 8.628 5.398 -24.168 1.00 94.81 273 LEU A CA 1
ATOM 2041 C C . LEU A 1 273 ? 9.964 4.934 -24.761 1.00 94.81 273 LEU A C 1
ATOM 2043 O O . LEU A 1 273 ? 10.999 5.505 -24.422 1.00 94.81 273 LEU A O 1
ATOM 2047 N N . SER A 1 274 ? 9.957 3.948 -25.667 1.00 93.38 274 SER A N 1
ATOM 2048 C CA . SER A 1 274 ? 11.177 3.413 -26.291 1.00 93.38 274 SER A CA 1
ATOM 2049 C C . SER A 1 274 ? 11.966 4.441 -27.112 1.00 93.38 274 SER A C 1
ATOM 2051 O O . SER A 1 274 ? 13.167 4.262 -27.305 1.00 93.38 274 SER A O 1
ATOM 2053 N N . ALA A 1 275 ? 11.313 5.522 -27.545 1.00 91.25 275 ALA A N 1
ATOM 2054 C CA . ALA A 1 275 ? 11.907 6.597 -28.335 1.00 91.25 275 ALA A CA 1
ATOM 2055 C C . ALA A 1 275 ? 12.131 7.892 -27.529 1.00 91.25 275 ALA A C 1
ATOM 2057 O O . ALA A 1 275 ? 12.365 8.946 -28.116 1.00 91.25 275 ALA A O 1
ATOM 2058 N N . THR A 1 276 ? 12.041 7.845 -26.193 1.00 90.00 276 THR A N 1
ATOM 2059 C CA . THR A 1 276 ? 12.078 9.048 -25.341 1.00 90.00 276 THR A CA 1
ATOM 2060 C C . THR A 1 276 ? 13.100 8.955 -24.206 1.00 90.00 276 THR A C 1
ATOM 2062 O O . THR A 1 276 ? 13.440 7.853 -23.766 1.00 90.00 276 THR A O 1
ATOM 2065 N N . PRO A 1 277 ? 13.577 10.095 -23.669 1.00 88.94 277 PRO A N 1
ATOM 2066 C CA . PRO A 1 277 ? 14.304 10.117 -22.406 1.00 88.94 277 PRO A CA 1
ATOM 2067 C C . PRO A 1 277 ? 13.467 9.526 -21.264 1.00 88.94 277 PRO A C 1
ATOM 2069 O O . PRO A 1 277 ? 12.365 9.981 -20.973 1.00 88.94 277 PRO A O 1
ATOM 2072 N N . LEU A 1 278 ? 14.015 8.532 -20.567 1.00 89.88 278 LEU A N 1
ATOM 2073 C CA . LEU A 1 278 ? 13.311 7.773 -19.527 1.00 89.88 278 LEU A CA 1
ATOM 2074 C C . LEU A 1 278 ? 13.404 8.441 -18.144 1.00 89.88 278 LEU A C 1
ATOM 2076 O O . LEU A 1 278 ? 13.747 7.801 -17.148 1.00 89.88 278 LEU A O 1
ATOM 2080 N N . THR A 1 279 ? 13.129 9.746 -18.085 1.00 90.75 279 THR A N 1
ATOM 2081 C CA . THR A 1 279 ? 12.924 10.459 -16.817 1.00 90.75 279 THR A CA 1
ATOM 2082 C C . THR A 1 279 ? 11.440 10.448 -16.469 1.00 90.75 279 THR A C 1
ATOM 2084 O O . THR A 1 279 ? 10.588 10.528 -17.350 1.00 90.75 279 THR A O 1
ATOM 2087 N N . LEU A 1 280 ? 11.101 10.363 -15.180 1.00 89.81 280 LEU A N 1
ATOM 2088 C CA . LEU A 1 280 ? 9.700 10.276 -14.762 1.00 89.81 280 LEU A CA 1
ATOM 2089 C C . LEU A 1 280 ? 8.823 11.441 -15.273 1.00 89.81 280 LEU A C 1
ATOM 2091 O O . LEU A 1 280 ? 7.714 11.164 -15.732 1.00 89.81 280 LEU A O 1
ATOM 2095 N N . PRO A 1 281 ? 9.276 12.712 -15.257 1.00 91.06 281 PRO A N 1
ATOM 2096 C CA . PRO A 1 281 ? 8.490 13.811 -15.818 1.00 91.06 281 PRO A CA 1
ATOM 2097 C C . PRO A 1 281 ? 8.209 13.638 -17.315 1.00 91.06 281 PRO A C 1
ATOM 2099 O O . PRO A 1 281 ? 7.079 13.845 -17.749 1.00 91.06 281 PRO A O 1
ATOM 2102 N N . VAL A 1 282 ? 9.202 13.188 -18.093 1.00 94.06 282 VAL A N 1
ATOM 2103 C CA . VAL A 1 282 ? 9.032 12.923 -19.531 1.00 94.06 282 VAL A CA 1
ATOM 2104 C C . VAL A 1 282 ? 8.097 11.738 -19.753 1.00 94.06 282 VAL A C 1
ATOM 2106 O O . VAL A 1 282 ? 7.199 11.819 -20.583 1.00 94.06 282 VAL A O 1
ATOM 2109 N N . MET A 1 283 ? 8.233 10.669 -18.967 1.00 94.25 283 MET A N 1
ATOM 2110 C CA . MET A 1 283 ? 7.349 9.506 -19.057 1.00 94.25 283 MET A CA 1
ATOM 2111 C C . MET A 1 283 ? 5.884 9.876 -18.782 1.00 94.25 283 MET A C 1
ATOM 2113 O O . MET A 1 283 ? 4.998 9.434 -19.511 1.00 94.25 283 MET A O 1
ATOM 2117 N N . ARG A 1 284 ? 5.628 10.724 -17.775 1.00 92.31 284 ARG A N 1
ATOM 2118 C CA . ARG A 1 284 ? 4.288 11.257 -17.470 1.00 92.31 284 ARG A CA 1
ATOM 2119 C C . ARG A 1 284 ? 3.751 12.157 -18.581 1.00 92.31 284 ARG A C 1
ATOM 2121 O O . ARG A 1 284 ? 2.565 12.088 -18.886 1.00 92.31 284 ARG A O 1
ATOM 2128 N N . LEU A 1 285 ? 4.607 12.982 -19.184 1.00 93.94 285 LEU A N 1
ATOM 2129 C CA . LEU A 1 285 ? 4.223 13.817 -20.319 1.00 93.94 285 LEU A CA 1
ATOM 2130 C C . LEU A 1 285 ? 3.814 12.951 -21.517 1.00 93.94 285 LEU A C 1
ATOM 2132 O O . LEU A 1 285 ? 2.727 13.128 -22.051 1.00 93.94 285 LEU A O 1
ATOM 2136 N N . VAL A 1 286 ? 4.634 11.962 -21.883 1.00 95.06 286 VAL A N 1
ATOM 2137 C CA . VAL A 1 286 ? 4.315 11.012 -22.961 1.00 95.06 286 VAL A CA 1
ATOM 2138 C C . VAL A 1 286 ? 3.016 10.270 -22.669 1.00 95.06 286 VAL A C 1
ATOM 2140 O O . VAL A 1 286 ? 2.183 10.146 -23.560 1.00 95.06 286 VAL A O 1
ATOM 2143 N N . GLN A 1 287 ? 2.818 9.813 -21.429 1.00 94.81 287 GLN A N 1
ATOM 2144 C CA . GLN A 1 287 ? 1.583 9.158 -21.014 1.00 94.81 287 GLN A CA 1
ATOM 2145 C C . GLN A 1 287 ? 0.363 10.054 -21.268 1.00 94.81 287 GLN A C 1
ATOM 2147 O O . GLN A 1 287 ? -0.538 9.655 -21.997 1.00 94.81 287 GLN A O 1
ATOM 2152 N N . ARG A 1 288 ? 0.356 11.273 -20.714 1.00 94.25 288 ARG A N 1
ATOM 2153 C CA . ARG A 1 288 ? -0.787 12.197 -20.798 1.00 94.25 288 ARG A CA 1
ATOM 2154 C C . ARG A 1 288 ? -1.059 12.682 -22.225 1.00 94.25 288 ARG A C 1
ATOM 2156 O O . ARG A 1 288 ? -2.212 12.917 -22.563 1.00 94.25 288 ARG A O 1
ATOM 2163 N N . THR A 1 289 ? -0.023 12.812 -23.054 1.00 95.00 289 THR A N 1
ATOM 2164 C CA . THR A 1 289 ? -0.156 13.309 -24.432 1.00 95.00 289 THR A CA 1
ATOM 2165 C C . THR A 1 289 ? -0.492 12.203 -25.435 1.00 95.00 289 THR A C 1
ATOM 2167 O O . THR A 1 289 ? -1.302 12.423 -26.328 1.00 95.00 289 THR A O 1
ATOM 2170 N N . MET A 1 290 ? 0.117 11.017 -25.313 1.00 95.38 290 MET A N 1
ATOM 2171 C CA . MET A 1 290 ? 0.000 9.941 -26.314 1.00 95.38 290 MET A CA 1
ATOM 2172 C C . MET A 1 290 ? -1.022 8.858 -25.934 1.00 95.38 290 MET A C 1
ATOM 2174 O O . MET A 1 290 ? -1.514 8.158 -26.815 1.00 95.38 290 MET A O 1
ATOM 2178 N N . LEU A 1 291 ? -1.341 8.697 -24.643 1.00 94.56 291 LEU A N 1
ATOM 2179 C CA . LEU A 1 291 ? -2.424 7.840 -24.140 1.00 94.56 291 LEU A CA 1
ATOM 2180 C C . LEU A 1 291 ? -3.215 8.563 -23.027 1.00 94.56 291 LEU A C 1
ATOM 2182 O O . LEU A 1 291 ? -3.095 8.186 -21.855 1.00 94.56 291 LEU A O 1
ATOM 2186 N N . PRO A 1 292 ? -4.040 9.571 -23.353 1.00 91.88 292 PRO A N 1
ATOM 2187 C CA . PRO A 1 292 ? -4.777 10.345 -22.347 1.00 91.88 292 PRO A CA 1
ATOM 2188 C C . PRO A 1 292 ? -5.704 9.488 -21.469 1.00 91.88 292 PRO A C 1
ATOM 2190 O O . PRO A 1 292 ? -5.868 9.790 -20.293 1.00 91.88 292 PRO A O 1
ATOM 2193 N N . ASP A 1 293 ? -6.228 8.375 -21.995 1.00 91.75 293 ASP A N 1
ATOM 2194 C CA . ASP A 1 293 ? -7.100 7.449 -21.251 1.00 91.75 293 ASP A CA 1
ATOM 2195 C C . ASP A 1 293 ? -6.337 6.424 -20.389 1.00 91.75 293 ASP A C 1
ATOM 2197 O O . ASP A 1 293 ? -6.929 5.460 -19.892 1.00 91.75 293 ASP A O 1
ATOM 2201 N N . SER A 1 294 ? -5.009 6.535 -20.291 1.00 91.88 294 SER A N 1
ATOM 2202 C CA . SER A 1 294 ? -4.198 5.619 -19.482 1.00 91.88 294 SER A CA 1
ATOM 2203 C C . SER A 1 294 ? -4.124 6.053 -18.023 1.00 91.88 294 SER A C 1
ATOM 2205 O O . SER A 1 294 ? -4.052 7.234 -17.697 1.00 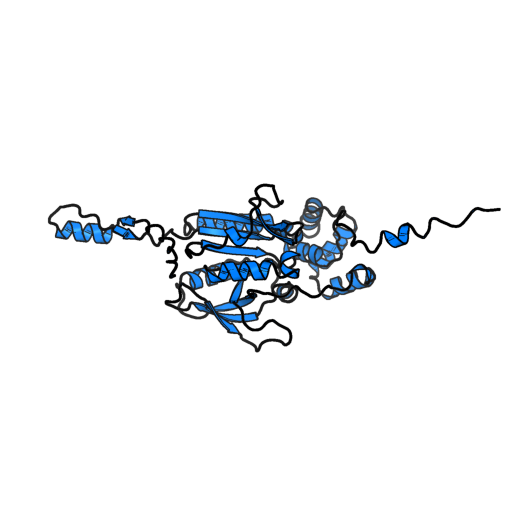91.88 294 SER A O 1
ATOM 2207 N N . GLU A 1 295 ? -4.063 5.063 -17.141 1.00 91.38 295 GLU A N 1
ATOM 2208 C CA . GLU A 1 295 ? -4.033 5.273 -15.697 1.00 91.38 295 GLU A CA 1
ATOM 2209 C C . GLU A 1 295 ? -2.587 5.260 -15.178 1.00 91.38 295 GLU A C 1
ATOM 2211 O O . GLU A 1 295 ? -1.715 4.624 -15.785 1.00 91.38 295 GLU A O 1
ATOM 2216 N N . PRO A 1 296 ? -2.282 5.860 -14.012 1.00 91.75 296 PRO A N 1
ATOM 2217 C CA . PRO A 1 296 ? -0.954 5.748 -13.402 1.00 91.75 296 PRO A CA 1
ATOM 2218 C C . PRO A 1 296 ? -0.492 4.288 -13.213 1.00 91.75 296 PRO A C 1
ATOM 2220 O O . PRO A 1 296 ? 0.707 4.001 -13.259 1.00 91.75 296 PRO A O 1
ATOM 2223 N N . SER A 1 297 ? -1.434 3.340 -13.096 1.00 91.50 297 SER A N 1
ATOM 2224 C CA . SER A 1 297 ? -1.144 1.902 -13.069 1.00 91.50 297 SER A CA 1
ATOM 2225 C C . SER A 1 297 ? -0.501 1.370 -14.347 1.00 91.50 297 SER A C 1
ATOM 2227 O O . SER A 1 297 ? 0.331 0.470 -14.260 1.00 91.50 297 SER A O 1
ATOM 2229 N N . ASP A 1 298 ? -0.857 1.903 -15.519 1.00 94.19 298 ASP A N 1
ATOM 2230 C CA . ASP A 1 298 ? -0.273 1.462 -16.790 1.00 94.19 298 ASP A CA 1
ATOM 2231 C C . ASP A 1 298 ? 1.210 1.858 -16.858 1.00 94.19 298 ASP A C 1
ATOM 2233 O O . ASP A 1 298 ? 2.061 1.062 -17.258 1.00 94.19 298 ASP A O 1
ATOM 2237 N N . LEU A 1 299 ? 1.554 3.056 -16.374 1.00 93.94 299 LEU A N 1
ATOM 2238 C CA . LEU A 1 299 ? 2.946 3.487 -16.243 1.00 93.94 299 LEU A CA 1
ATOM 2239 C C . LEU A 1 299 ? 3.700 2.676 -15.176 1.00 93.94 299 LEU A C 1
ATOM 2241 O O . LEU A 1 299 ? 4.845 2.273 -15.402 1.00 93.94 299 LEU A O 1
ATOM 2245 N N . ALA A 1 300 ? 3.058 2.379 -14.042 1.00 92.31 300 ALA A N 1
ATOM 2246 C CA . ALA A 1 300 ? 3.629 1.520 -13.005 1.00 92.31 300 ALA A CA 1
ATOM 2247 C C . ALA A 1 300 ? 3.946 0.109 -13.531 1.00 92.31 300 ALA A C 1
ATOM 2249 O O . ALA A 1 300 ? 5.008 -0.434 -13.231 1.00 92.31 300 ALA A O 1
ATOM 2250 N N . GLU A 1 301 ? 3.085 -0.470 -14.373 1.00 93.56 301 GLU A N 1
ATOM 2251 C CA . GLU A 1 301 ? 3.351 -1.754 -15.031 1.00 93.56 301 GLU A CA 1
ATOM 2252 C C . GLU A 1 301 ? 4.628 -1.718 -15.879 1.00 93.56 301 GLU A C 1
ATOM 2254 O O . GLU A 1 301 ? 5.421 -2.661 -15.828 1.00 93.56 301 GLU A O 1
ATOM 2259 N N . VAL A 1 302 ? 4.880 -0.624 -16.609 1.00 93.88 302 VAL A N 1
ATOM 2260 C CA . VAL A 1 302 ? 6.133 -0.446 -17.362 1.00 93.88 302 VAL A CA 1
ATOM 2261 C C . VAL A 1 302 ? 7.331 -0.335 -16.412 1.00 93.88 302 VAL A C 1
ATOM 2263 O O . VAL A 1 302 ? 8.347 -0.999 -16.637 1.00 93.88 302 VAL A O 1
ATOM 2266 N N . LEU A 1 303 ? 7.220 0.436 -15.327 1.00 91.25 303 LEU A N 1
ATOM 2267 C CA . LEU A 1 303 ? 8.284 0.585 -14.321 1.00 91.25 303 LEU A CA 1
ATOM 2268 C C . LEU A 1 303 ? 8.635 -0.754 -13.644 1.00 91.25 303 LEU A C 1
ATOM 2270 O O . LEU A 1 303 ? 9.812 -1.056 -13.431 1.00 91.25 303 LEU A O 1
ATOM 2274 N N . LEU A 1 304 ? 7.629 -1.588 -13.379 1.00 89.19 304 LEU A N 1
ATOM 2275 C CA . LEU A 1 304 ? 7.763 -2.883 -12.705 1.00 89.19 304 LEU A CA 1
ATOM 2276 C C . LEU A 1 304 ? 8.051 -4.055 -13.659 1.00 89.19 304 LEU A C 1
ATOM 2278 O O . LEU A 1 304 ? 8.510 -5.110 -13.216 1.00 89.19 304 LEU A O 1
ATOM 2282 N N . SER A 1 305 ? 7.854 -3.871 -14.969 1.00 87.38 305 SER A N 1
ATOM 2283 C CA . SER A 1 305 ? 8.080 -4.885 -16.019 1.00 87.38 305 SER A CA 1
ATOM 2284 C C . SER A 1 305 ? 9.491 -5.466 -16.023 1.00 87.38 305 SER A C 1
ATOM 2286 O O . SER A 1 305 ? 9.748 -6.586 -16.467 1.00 87.38 305 SER A O 1
ATOM 2288 N N . GLY A 1 306 ? 10.429 -4.649 -15.560 1.00 86.12 306 GLY A N 1
ATOM 2289 C CA . GLY A 1 306 ? 11.837 -4.917 -15.622 1.00 86.12 306 GLY A CA 1
ATOM 2290 C C . GLY A 1 306 ? 12.524 -4.646 -16.960 1.00 86.12 306 GLY A C 1
ATOM 2291 O O . GLY A 1 306 ? 13.704 -4.981 -17.102 1.00 86.12 306 GLY A O 1
ATOM 2292 N N . LEU A 1 307 ? 11.826 -4.001 -17.894 1.00 88.69 307 LEU A N 1
ATOM 2293 C CA . LEU A 1 307 ? 12.414 -3.445 -19.112 1.00 88.69 307 LEU A CA 1
ATOM 2294 C C . LEU A 1 307 ? 13.324 -2.245 -18.815 1.00 88.69 307 LEU A C 1
ATOM 2296 O O . LEU A 1 307 ? 14.304 -2.024 -19.520 1.00 88.69 307 LEU A O 1
ATOM 2300 N N . LEU A 1 308 ? 13.025 -1.502 -17.747 1.00 87.81 308 LEU A N 1
ATOM 2301 C CA . LEU A 1 308 ? 13.753 -0.299 -17.355 1.00 87.81 308 LEU A CA 1
ATOM 2302 C C . LEU A 1 308 ? 14.835 -0.604 -16.311 1.00 87.81 308 LEU A C 1
ATOM 2304 O O . LEU A 1 308 ? 14.687 -1.483 -15.454 1.00 87.81 308 LEU A O 1
ATOM 2308 N N . ARG A 1 309 ? 15.940 0.146 -16.379 1.00 81.94 309 ARG A N 1
ATOM 2309 C CA . ARG A 1 309 ? 17.025 0.129 -15.389 1.00 81.94 309 ARG A CA 1
ATOM 2310 C C . ARG A 1 309 ? 17.412 1.558 -15.046 1.00 81.94 309 ARG A C 1
ATOM 2312 O O . ARG A 1 309 ? 17.573 2.388 -15.934 1.00 81.94 309 ARG A O 1
ATOM 2319 N N . ARG A 1 310 ? 17.613 1.822 -13.757 1.00 75.50 310 ARG A N 1
ATOM 2320 C CA . ARG A 1 310 ? 18.127 3.111 -13.296 1.00 75.50 310 ARG A CA 1
ATOM 2321 C C . ARG A 1 310 ? 19.594 3.248 -13.707 1.00 75.50 310 ARG A C 1
ATOM 2323 O O . ARG A 1 310 ? 20.405 2.377 -13.385 1.00 75.50 310 ARG A O 1
ATOM 2330 N N . ALA A 1 311 ? 19.929 4.334 -14.396 1.00 73.31 311 ALA A N 1
ATOM 2331 C CA . ALA A 1 311 ? 21.318 4.712 -14.625 1.00 73.31 311 ALA A CA 1
ATOM 2332 C C . ALA A 1 311 ? 21.978 5.029 -13.268 1.00 73.31 311 ALA A C 1
ATOM 2334 O O . ALA A 1 311 ? 21.405 5.764 -12.466 1.00 73.31 311 ALA A O 1
ATOM 2335 N N . GLY A 1 312 ? 23.135 4.424 -12.980 1.00 61.03 312 GLY A N 1
ATOM 2336 C CA . GLY A 1 312 ? 23.884 4.651 -11.734 1.00 61.03 312 GLY A CA 1
ATOM 2337 C C . GLY A 1 312 ? 23.595 3.699 -10.563 1.00 61.03 312 GLY A C 1
ATOM 2338 O O . GLY A 1 312 ? 24.174 3.878 -9.498 1.00 61.03 312 GLY A O 1
ATOM 2339 N N . ALA A 1 313 ? 22.757 2.665 -10.718 1.00 46.47 313 ALA A N 1
ATOM 2340 C CA . ALA A 1 313 ? 22.718 1.587 -9.721 1.00 46.47 313 ALA A CA 1
ATOM 2341 C C . ALA A 1 313 ? 24.063 0.829 -9.736 1.00 46.47 313 ALA A C 1
ATOM 2343 O O . ALA A 1 313 ? 24.508 0.472 -10.836 1.00 46.47 313 ALA A O 1
ATOM 2344 N N . PRO A 1 314 ? 24.712 0.562 -8.581 1.00 36.16 314 PRO A N 1
ATOM 2345 C CA . PRO A 1 314 ? 25.959 -0.187 -8.563 1.00 36.16 314 PRO A CA 1
ATOM 2346 C C . PRO A 1 314 ? 25.733 -1.528 -9.258 1.00 36.16 314 PRO A C 1
ATOM 2348 O O . PRO A 1 314 ? 24.849 -2.312 -8.900 1.00 36.16 314 PRO A O 1
ATOM 2351 N N . GLN A 1 315 ? 26.506 -1.762 -10.316 1.00 35.69 315 GLN A N 1
ATOM 2352 C CA . GLN A 1 315 ? 26.623 -3.084 -10.905 1.00 35.69 315 GLN A CA 1
ATOM 2353 C C . GLN A 1 315 ? 27.100 -4.008 -9.782 1.00 35.69 315 GLN A C 1
ATOM 2355 O O . GLN A 1 315 ? 28.085 -3.696 -9.115 1.00 35.69 315 GLN A O 1
ATOM 2360 N N . GLN A 1 316 ? 26.396 -5.118 -9.541 1.00 35.56 316 GLN A N 1
ATOM 2361 C CA . GLN A 1 316 ? 26.902 -6.168 -8.654 1.00 35.56 316 GLN A CA 1
ATOM 2362 C C . GLN A 1 316 ? 28.360 -6.478 -9.051 1.00 35.56 316 GLN A C 1
ATOM 2364 O O . GLN A 1 316 ? 28.633 -6.569 -10.256 1.00 35.56 316 GLN A O 1
ATOM 2369 N N . PRO A 1 317 ? 29.294 -6.623 -8.092 1.00 33.22 317 PRO A N 1
ATOM 2370 C CA . PRO A 1 317 ? 30.735 -6.678 -8.344 1.00 33.22 317 PRO A CA 1
ATOM 2371 C C . PRO A 1 317 ? 31.185 -8.033 -8.921 1.00 33.22 317 PRO A C 1
ATOM 2373 O O . PRO A 1 317 ? 32.125 -8.648 -8.443 1.00 33.22 317 PRO A O 1
ATOM 2376 N N . ALA A 1 318 ? 30.524 -8.512 -9.975 1.00 38.25 318 ALA A N 1
ATOM 2377 C CA . ALA A 1 318 ? 30.944 -9.676 -10.752 1.00 38.25 318 ALA A CA 1
ATOM 2378 C C . ALA A 1 318 ? 31.581 -9.286 -12.100 1.00 38.25 318 ALA A C 1
ATOM 2380 O O . ALA A 1 318 ? 32.095 -10.144 -12.809 1.00 38.25 318 ALA A O 1
ATOM 2381 N N . GLN A 1 319 ? 31.570 -7.998 -12.477 1.00 40.97 319 GLN A N 1
ATOM 2382 C CA . GLN A 1 319 ? 32.044 -7.556 -13.799 1.00 40.97 319 GLN A CA 1
ATOM 2383 C C . GLN A 1 319 ? 33.283 -6.655 -13.805 1.00 40.97 319 GLN A C 1
ATOM 2385 O O . GLN A 1 319 ? 33.807 -6.379 -14.884 1.00 40.97 319 GLN A O 1
ATOM 2390 N N . GLN A 1 320 ? 33.824 -6.259 -12.648 1.00 3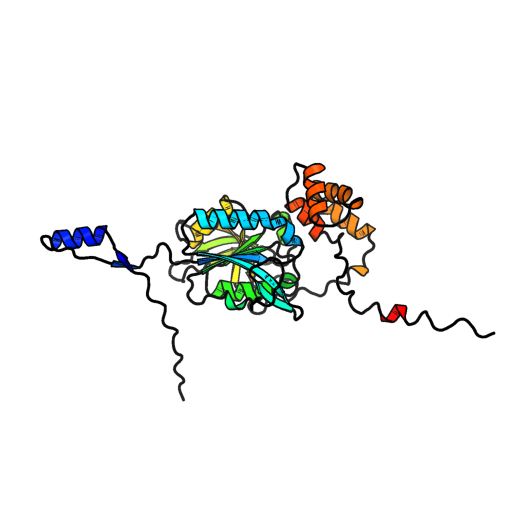4.09 320 GLN A N 1
ATOM 2391 C CA . GLN A 1 320 ? 35.126 -5.576 -12.626 1.00 34.09 320 GLN A CA 1
ATOM 2392 C C . GLN A 1 320 ? 36.297 -6.534 -12.910 1.00 34.09 320 GLN A C 1
ATOM 2394 O O . GLN A 1 320 ? 37.267 -6.124 -13.541 1.00 34.09 320 GLN A O 1
ATOM 2399 N N . HIS A 1 321 ? 36.174 -7.828 -12.588 1.00 33.59 321 HIS A N 1
ATOM 2400 C CA . HIS A 1 321 ? 37.268 -8.788 -12.793 1.00 33.59 321 HIS A CA 1
ATOM 2401 C C . HIS A 1 321 ? 37.489 -9.199 -14.263 1.00 33.59 321 HIS A C 1
ATOM 2403 O O . HIS A 1 321 ? 38.601 -9.546 -14.645 1.00 33.59 321 HIS A O 1
ATOM 2409 N N . LEU A 1 322 ? 36.479 -9.091 -15.136 1.00 37.88 322 LEU A N 1
ATOM 2410 C CA . LEU A 1 322 ? 36.624 -9.433 -16.563 1.00 37.88 322 LEU A CA 1
ATOM 2411 C C . LEU A 1 322 ? 37.111 -8.273 -17.445 1.00 37.88 322 LEU A C 1
ATOM 2413 O O . LEU A 1 322 ? 37.469 -8.501 -18.601 1.00 37.88 322 LEU A O 1
ATOM 2417 N N . ARG A 1 323 ? 37.174 -7.040 -16.921 1.00 32.09 323 ARG A N 1
ATOM 2418 C CA . ARG A 1 323 ? 37.746 -5.895 -17.654 1.00 32.09 323 ARG A 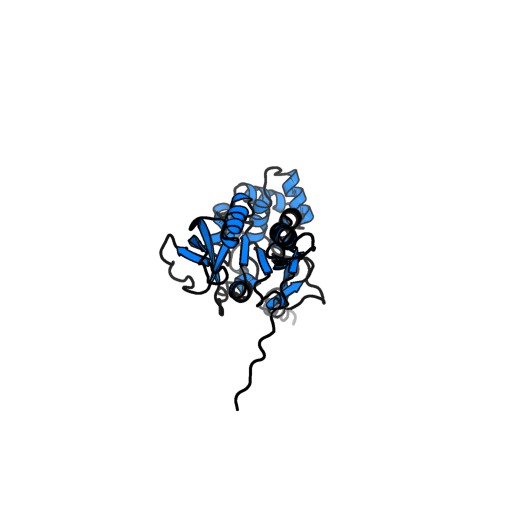CA 1
ATOM 2419 C C . ARG A 1 323 ? 39.235 -5.664 -17.386 1.00 32.09 323 ARG A C 1
ATOM 2421 O O . ARG A 1 323 ? 39.867 -4.999 -18.201 1.00 32.09 323 ARG A O 1
ATOM 2428 N N . GLN A 1 324 ? 39.812 -6.248 -16.331 1.00 32.94 324 GLN A N 1
ATOM 2429 C CA . GLN A 1 324 ? 41.256 -6.151 -16.060 1.00 32.94 324 GLN A CA 1
ATOM 2430 C C . GLN A 1 324 ? 42.097 -7.283 -16.678 1.00 32.94 324 GLN A C 1
ATOM 2432 O O . GLN A 1 324 ? 43.269 -7.063 -16.957 1.00 32.94 324 GLN A O 1
ATOM 2437 N N . VAL A 1 325 ? 41.517 -8.444 -17.010 1.00 36.38 325 VAL A N 1
ATOM 2438 C CA . VAL A 1 325 ? 42.288 -9.585 -17.560 1.00 36.38 325 VAL A CA 1
ATOM 2439 C C . VAL A 1 325 ? 42.508 -9.505 -19.086 1.00 36.38 325 VAL A C 1
ATOM 2441 O O . VAL A 1 325 ? 43.329 -10.229 -19.634 1.00 36.38 325 VAL A O 1
ATOM 2444 N N . ARG A 1 326 ? 41.856 -8.577 -19.807 1.00 32.19 326 ARG A N 1
ATOM 2445 C CA . ARG A 1 326 ? 42.022 -8.416 -21.272 1.00 32.19 326 ARG A CA 1
ATOM 2446 C C . ARG A 1 326 ? 43.015 -7.328 -21.717 1.00 32.19 326 ARG A C 1
ATOM 2448 O O . ARG A 1 326 ? 43.059 -7.021 -22.904 1.00 32.19 326 ARG A O 1
ATOM 2455 N N . ARG A 1 327 ? 43.814 -6.749 -20.808 1.00 34.69 327 ARG A N 1
ATOM 2456 C CA . ARG A 1 327 ? 44.806 -5.695 -21.136 1.00 34.69 327 ARG A CA 1
ATOM 2457 C C . ARG A 1 327 ? 46.282 -6.072 -20.960 1.00 34.69 327 ARG A C 1
ATOM 2459 O O . ARG A 1 327 ? 47.130 -5.196 -21.055 1.00 34.69 327 ARG A O 1
ATOM 2466 N N . LEU A 1 328 ? 46.614 -7.350 -20.785 1.00 34.34 328 LEU A N 1
ATOM 2467 C CA . LEU A 1 328 ? 48.004 -7.818 -20.761 1.00 34.34 328 LEU A CA 1
ATOM 2468 C C . LEU A 1 328 ? 48.168 -9.021 -21.691 1.00 34.34 328 LEU A C 1
ATOM 2470 O O . LEU A 1 328 ? 47.922 -10.150 -21.283 1.00 34.34 328 LEU A O 1
ATOM 2474 N N . ARG A 1 329 ? 48.529 -8.732 -22.949 1.00 40.78 329 ARG A N 1
ATOM 2475 C CA . ARG A 1 329 ? 49.308 -9.542 -23.914 1.00 40.78 329 ARG A CA 1
ATOM 2476 C C . ARG A 1 329 ? 48.924 -9.133 -25.335 1.00 40.78 329 ARG A C 1
ATOM 2478 O O . ARG A 1 329 ? 47.999 -9.712 -25.880 1.00 40.78 329 ARG A O 1
ATOM 2485 N N . VAL A 1 330 ? 49.633 -8.154 -25.898 1.00 33.22 330 VAL A N 1
ATOM 2486 C CA . VAL A 1 330 ? 50.186 -8.158 -27.270 1.00 33.22 330 VAL A CA 1
ATOM 2487 C C . VAL A 1 330 ? 51.276 -7.078 -27.285 1.00 33.22 330 VAL A C 1
ATOM 2489 O O . VAL A 1 330 ? 50.974 -5.930 -26.971 1.00 33.22 330 VAL A O 1
ATOM 2492 N N . GLY A 1 331 ? 52.520 -7.444 -27.618 1.00 28.75 331 GLY A N 1
ATOM 2493 C CA . GLY A 1 331 ? 53.582 -6.476 -27.922 1.00 28.75 331 GLY A CA 1
ATOM 2494 C C . GLY A 1 331 ? 54.978 -6.793 -27.375 1.00 28.75 331 GLY A C 1
ATOM 2495 O O . GLY A 1 331 ? 55.554 -5.954 -26.695 1.00 28.75 331 GLY A O 1
ATOM 2496 N N . GLN A 1 332 ? 55.528 -7.976 -27.663 1.00 31.03 332 GLN A N 1
ATOM 2497 C CA . GLN A 1 332 ? 56.976 -8.134 -27.834 1.00 31.03 332 GLN A CA 1
ATOM 2498 C C . GLN A 1 332 ? 57.203 -8.888 -29.142 1.00 31.03 332 GLN A C 1
ATOM 2500 O O . GLN A 1 332 ? 56.913 -10.078 -29.212 1.00 31.03 332 GLN A O 1
ATOM 2505 N N . HIS A 1 333 ? 57.611 -8.142 -30.164 1.00 35.16 333 HIS A N 1
ATOM 2506 C CA . HIS A 1 333 ? 58.637 -8.452 -31.157 1.00 35.16 333 HIS A CA 1
ATOM 2507 C C . HIS A 1 333 ? 58.967 -7.151 -31.885 1.00 35.16 333 HIS A C 1
ATOM 2509 O O . HIS A 1 333 ? 58.008 -6.396 -32.170 1.00 35.16 333 HIS A O 1
#

Secondary structure (DSSP, 8-state):
--------PPPPPPEEE-HHHHHHHHHHTTT-----EEE-TTS-PEEEEEEE-SGGGGGGHHHHHHHHHHHHHT--SSEEEEEEEEE-TTS-EEEESSSS--TT-EEGGGG--TTS-EEEEEE--S-SHHHHTTHHHHHHHHHHTTS-EEEE--S-HHHHTTSSS-EEEEEEEEPTTTTT-EEEEESSPPPTTSPPSSEEEEEE-S-HHHHHHHHHHHHT-SSS-EEEEEEEE-TTPPPPP-PPPGGGS-HHHHHHHHHTTS-HHHHHHHHHHTTS---HHHHHHHHHHH-TT--HHHHHHHHHSS----TTPPPPTTSSHHHHTTSS-----

Sequence (333 aa):
MSMIRGSAAAAPARMVLDEAATAEASARALGLAIPVFRPDRRREATMRLVMDGSPSMAVWLDMLDELRAVCERLGAFRDVQVHHLHRLPDGTPAVGNGPCPDTASRSGEQLRDPTGRALTMVVSDCAGPLWREGEAQRLLHRWAQCAPCVVVQPLPQRLWGRSWLPTERGTLARVDGAGGRLRFRPDRPPRAGRPTGGLVVPVLPPSAAALGAWARLVAGLGSGAVPAEVGRVLPGHPAAPAAAPRMARPPRELVRRFRSSASPRAVQLAVYLSATPLTLPVMRLVQRTMLPDSEPSDLAEVLLSGLLRRAGAPQQPAQQHLRQVRRLRVGQH

Radius of gyration: 25.21 Å; chains: 1; bounding box: 90×51×74 Å